Protein AF-0000000065898464 (afdb_homodimer)

Radius of gyration: 30.65 Å; Cα contacts (8 Å, |Δi|>4): 555; chains: 2; bounding box: 154×98×69 Å

Structure (mmCIF, N/CA/C/O backbone):
data_AF-0000000065898464-model_v1
#
loop_
_entity.id
_entity.type
_entity.pdbx_description
1 polymer 'Fluoride-specific ion channel FluC 2'
#
loop_
_atom_site.group_PDB
_atom_site.id
_atom_site.type_symbol
_atom_site.label_atom_id
_atom_site.label_alt_id
_atom_site.label_comp_id
_atom_site.label_asym_id
_atom_site.label_entity_id
_atom_site.label_seq_id
_atom_site.pdbx_PDB_ins_code
_atom_site.Cartn_x
_atom_site.Cartn_y
_atom_site.Cartn_z
_atom_site.occupancy
_atom_site.B_iso_or_equiv
_atom_site.auth_seq_id
_atom_site.auth_comp_id
_atom_site.auth_asym_id
_atom_site.auth_atom_id
_atom_site.pdbx_PDB_model_num
ATOM 1 N N . MET A 1 1 ? 79.688 35.875 1.996 1 34.59 1 MET A N 1
ATOM 2 C CA . MET A 1 1 ? 78.438 35.906 1.252 1 34.59 1 MET A CA 1
ATOM 3 C C . MET A 1 1 ? 77.625 34.625 1.483 1 34.59 1 MET A C 1
ATOM 5 O O . MET A 1 1 ? 77.812 33.625 0.812 1 34.59 1 MET A O 1
ATOM 9 N N . ASP A 1 2 ? 77.312 34.281 2.775 1 39.19 2 ASP A N 1
ATOM 10 C CA . ASP A 1 2 ? 76.562 33.188 3.348 1 39.19 2 ASP A CA 1
ATOM 11 C C . ASP A 1 2 ? 75.125 33.188 2.871 1 39.19 2 ASP A C 1
ATOM 13 O O . ASP A 1 2 ? 74.375 34.156 3.082 1 39.19 2 ASP A O 1
ATOM 17 N N . SER A 1 3 ? 74.75 32.656 1.674 1 42.53 3 SER A N 1
ATOM 18 C CA . SER A 1 3 ? 73.438 32.406 1.075 1 42.53 3 SER A CA 1
ATOM 19 C C . SER A 1 3 ? 72.562 31.641 2.027 1 42.53 3 SER A C 1
ATOM 21 O O . SER A 1 3 ? 72.812 30.484 2.357 1 42.53 3 SER A O 1
ATOM 23 N N . GLN A 1 4 ? 71.875 32.312 2.965 1 40.34 4 GLN A N 1
ATOM 24 C CA . GLN A 1 4 ? 70.875 31.812 3.826 1 40.34 4 GLN A CA 1
ATOM 25 C C . GLN A 1 4 ? 69.75 31.141 3.006 1 40.34 4 GLN A C 1
ATOM 27 O O . GLN A 1 4 ? 69.125 31.781 2.131 1 40.34 4 GLN A O 1
ATOM 32 N N . SER A 1 5 ? 69.875 29.812 2.762 1 47.81 5 SER A N 1
ATOM 33 C CA . SER A 1 5 ? 68.875 28.984 2.088 1 47.81 5 SER A CA 1
ATOM 34 C C . SER A 1 5 ? 67.438 29.203 2.684 1 47.81 5 SER A C 1
ATOM 36 O O . SER A 1 5 ? 67.312 29.281 3.904 1 47.81 5 SER A O 1
ATOM 38 N N . PRO A 1 6 ? 66.5 29.781 1.903 1 46.25 6 PRO A N 1
ATOM 39 C CA . PRO A 1 6 ? 65.125 30.062 2.355 1 46.25 6 PRO A CA 1
ATOM 40 C C . PRO A 1 6 ? 64.5 28.859 3.033 1 46.25 6 PRO A C 1
ATOM 42 O O . PRO A 1 6 ? 64.812 27.719 2.752 1 46.25 6 PRO A O 1
ATOM 45 N N . SER A 1 7 ? 64.062 28.938 4.309 1 45.03 7 SER A N 1
ATOM 46 C CA . SER A 1 7 ? 63.281 28.016 5.121 1 45.03 7 SER A CA 1
ATOM 47 C C . SER A 1 7 ? 62.094 27.484 4.344 1 45.03 7 SER A C 1
ATOM 49 O O . SER A 1 7 ? 61.406 28.234 3.625 1 45.03 7 SER A O 1
ATOM 51 N N . ALA A 1 8 ? 62.062 26.156 4.043 1 45.16 8 ALA A N 1
ATOM 52 C CA . ALA A 1 8 ? 61 25.344 3.439 1 45.16 8 ALA A CA 1
ATOM 53 C C . ALA A 1 8 ? 59.656 25.734 3.988 1 45.16 8 ALA A C 1
ATOM 55 O O . ALA A 1 8 ? 59.469 25.891 5.199 1 45.16 8 ALA A O 1
ATOM 56 N N . GLY A 1 9 ? 58.844 26.516 3.25 1 43.75 9 GLY A N 1
ATOM 57 C CA . GLY A 1 9 ? 57.469 26.906 3.504 1 43.75 9 GLY A CA 1
ATOM 58 C C . GLY A 1 9 ? 56.625 25.766 4.02 1 43.75 9 GLY A C 1
ATOM 59 O O . GLY A 1 9 ? 56.75 24.625 3.566 1 43.75 9 GLY A O 1
ATOM 60 N N . ALA A 1 10 ? 56.125 25.781 5.27 1 45.84 10 ALA A N 1
ATOM 61 C CA . ALA A 1 10 ? 55.156 24.891 5.895 1 45.84 10 ALA A CA 1
ATOM 62 C C . ALA A 1 10 ? 54.031 24.547 4.926 1 45.84 10 ALA A C 1
ATOM 64 O O . ALA A 1 10 ? 53.438 25.438 4.316 1 45.84 10 ALA A O 1
ATOM 65 N N . ARG A 1 11 ? 54.094 23.391 4.289 1 47.66 11 ARG A N 1
ATOM 66 C CA . ARG A 1 11 ? 52.969 22.875 3.496 1 47.66 11 ARG A CA 1
ATOM 67 C C . ARG A 1 11 ? 51.656 23.062 4.223 1 47.66 11 ARG A C 1
ATOM 69 O O . ARG A 1 11 ? 51.562 22.812 5.422 1 47.66 11 ARG A O 1
ATOM 76 N N . PRO A 1 12 ? 50.75 23.891 3.744 1 46.38 12 PRO A N 1
ATOM 77 C CA . PRO A 1 12 ? 49.438 24 4.402 1 46.38 12 PRO A CA 1
ATOM 78 C C . PRO A 1 12 ? 48.812 22.641 4.707 1 46.38 12 PRO A C 1
ATOM 80 O O . PRO A 1 12 ? 48.906 21.719 3.887 1 46.38 12 PRO A O 1
ATOM 83 N N . ILE A 1 13 ? 48.75 22.188 5.984 1 48.31 13 ILE A N 1
ATOM 84 C CA . ILE A 1 13 ? 47.969 21.016 6.395 1 48.31 13 ILE A CA 1
ATOM 85 C C . ILE A 1 13 ? 46.562 21.109 5.805 1 48.31 13 ILE A C 1
ATOM 87 O O . ILE A 1 13 ? 45.812 22.047 6.09 1 48.31 13 ILE A O 1
ATOM 91 N N . THR A 1 14 ? 46.312 20.734 4.547 1 47.97 14 THR A N 1
ATOM 92 C CA . THR A 1 14 ? 44.969 20.547 4.027 1 47.97 14 THR A CA 1
ATOM 93 C C . THR A 1 14 ? 44.125 19.703 4.98 1 47.97 14 THR A C 1
ATOM 95 O O . THR A 1 14 ? 44.438 18.531 5.199 1 47.97 14 THR A O 1
ATOM 98 N N . HIS A 1 15 ? 43.594 20.297 6.062 1 46.94 15 HIS A N 1
ATOM 99 C CA . HIS A 1 15 ? 42.594 19.547 6.82 1 46.94 15 HIS A CA 1
ATOM 100 C C . HIS A 1 15 ? 41.531 18.953 5.891 1 46.94 15 HIS A C 1
ATOM 102 O O . HIS A 1 15 ? 40.781 19.688 5.227 1 46.94 15 HIS A O 1
ATOM 108 N N . THR A 1 16 ? 41.812 17.891 5.234 1 49.56 16 THR A N 1
ATOM 109 C CA . THR A 1 16 ? 40.781 17.156 4.551 1 49.56 16 THR A CA 1
ATOM 110 C C . THR A 1 16 ? 39.562 16.953 5.473 1 49.56 16 THR A C 1
ATOM 112 O O . THR A 1 16 ? 39.656 16.219 6.461 1 49.56 16 THR A O 1
ATOM 115 N N . THR A 1 17 ? 38.75 17.969 5.734 1 47.5 17 THR A N 1
ATOM 116 C CA . THR A 1 17 ? 37.5 17.75 6.43 1 47.5 17 THR A CA 1
ATOM 117 C C . THR A 1 17 ? 36.75 16.562 5.844 1 47.5 17 THR A C 1
ATOM 119 O O . THR A 1 17 ? 36.375 16.562 4.66 1 47.5 17 THR A O 1
ATOM 122 N N . THR A 1 18 ? 37.031 15.344 6.258 1 52.47 18 THR A N 1
ATOM 123 C CA . THR A 1 18 ? 36.219 14.195 5.895 1 52.47 18 THR A CA 1
ATOM 124 C C . THR A 1 18 ? 34.75 14.547 5.98 1 52.47 18 THR A C 1
ATOM 126 O O . THR A 1 18 ? 34.312 15.172 6.945 1 52.47 18 THR A O 1
ATOM 129 N N . PRO A 1 19 ? 34.031 14.719 4.879 1 51.88 19 PRO A N 1
ATOM 130 C CA . PRO A 1 19 ? 32.594 15.023 4.965 1 51.88 19 PRO A CA 1
ATOM 131 C C . PRO A 1 19 ? 31.906 14.281 6.102 1 51.88 19 PRO A C 1
ATOM 133 O O . PRO A 1 19 ? 32.344 13.18 6.469 1 51.88 19 PRO A O 1
ATOM 136 N N . PRO A 1 20 ? 31.219 14.914 7.02 1 47.62 20 PRO A N 1
ATOM 137 C CA . PRO A 1 20 ? 30.531 14.234 8.117 1 47.62 20 PRO A CA 1
ATOM 138 C C . PRO A 1 20 ? 29.891 12.914 7.688 1 47.62 20 PRO A C 1
ATOM 140 O O . PRO A 1 20 ? 29.5 12.766 6.527 1 47.62 20 PRO A O 1
ATOM 143 N N . ALA A 1 21 ? 30.266 11.82 8.188 1 46.69 21 ALA A N 1
ATOM 144 C CA . ALA A 1 21 ? 29.656 10.516 7.969 1 46.69 21 ALA A CA 1
ATOM 145 C C . ALA A 1 21 ? 28.141 10.641 7.875 1 46.69 21 ALA A C 1
ATOM 147 O O . ALA A 1 21 ? 27.516 11.391 8.633 1 46.69 21 ALA A O 1
ATOM 148 N N . ARG A 1 22 ? 27.594 10.578 6.777 1 46.91 22 ARG A N 1
ATOM 149 C CA . ARG A 1 22 ? 26.141 10.578 6.633 1 46.91 22 ARG A CA 1
ATOM 150 C C . ARG A 1 22 ? 25.484 9.719 7.711 1 46.91 22 ARG A C 1
ATOM 152 O O . ARG A 1 22 ? 25.688 8.5 7.742 1 46.91 22 ARG A O 1
ATOM 159 N N . LYS A 1 23 ? 25.438 10.125 8.984 1 45.5 23 LYS A N 1
ATOM 160 C CA . LYS A 1 23 ? 24.766 9.422 10.078 1 45.5 23 LYS A CA 1
ATOM 161 C C . LYS A 1 23 ? 23.531 8.68 9.586 1 45.5 23 LYS A C 1
ATOM 163 O O . LYS A 1 23 ? 22.703 9.25 8.867 1 45.5 23 LYS A O 1
ATOM 168 N N . LEU A 1 24 ? 23.594 7.43 9.43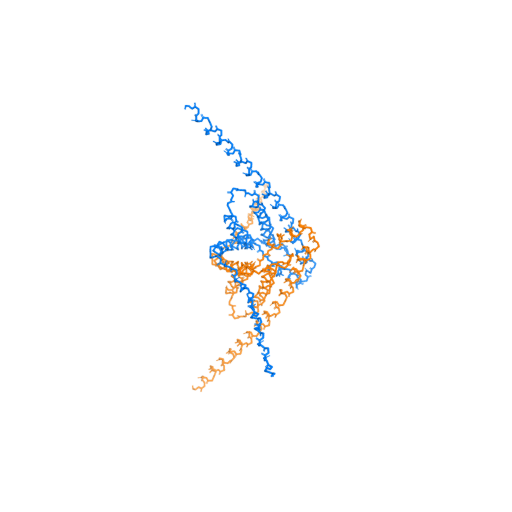8 1 47.81 24 LEU A N 1
ATOM 169 C CA . LEU A 1 24 ? 22.391 6.633 9.195 1 47.81 24 LEU A CA 1
ATOM 170 C C . LEU A 1 24 ? 21.203 7.195 9.977 1 47.81 24 LEU A C 1
ATOM 172 O O . LEU A 1 24 ? 21.359 7.625 11.125 1 47.81 24 LEU A O 1
ATOM 176 N N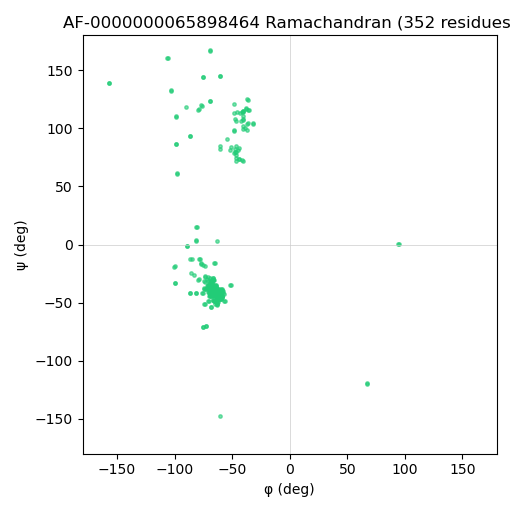 . PRO A 1 25 ? 20.188 7.664 9.328 1 53.31 25 PRO A N 1
ATOM 177 C CA . PRO A 1 25 ? 19.062 8.242 10.07 1 53.31 25 PRO A CA 1
ATOM 178 C C . PRO A 1 25 ? 18.703 7.449 11.32 1 53.31 25 PRO A C 1
ATOM 180 O O . PRO A 1 25 ? 18.875 6.227 11.352 1 53.31 25 PRO A O 1
ATOM 183 N N . ASP A 1 26 ? 18.844 7.957 12.508 1 58.94 26 ASP A N 1
ATOM 184 C CA . ASP A 1 26 ? 18.531 7.406 13.828 1 58.94 26 ASP A CA 1
ATOM 185 C C . ASP A 1 26 ? 17.156 6.723 13.82 1 58.94 26 ASP A C 1
ATOM 187 O O . ASP A 1 26 ? 16.125 7.391 13.797 1 58.94 26 ASP A O 1
ATOM 191 N N . ILE A 1 27 ? 17.047 5.543 13.203 1 65.75 27 ILE A N 1
ATOM 192 C CA . ILE A 1 27 ? 15.852 4.723 13.367 1 65.75 27 ILE A CA 1
ATOM 193 C C . ILE A 1 27 ? 15.508 4.602 14.852 1 65.75 27 ILE A C 1
ATOM 195 O O . ILE A 1 27 ? 16.25 3.986 15.625 1 65.75 27 ILE A O 1
ATOM 199 N N . HIS A 1 28 ? 14.523 5.473 15.281 1 79.75 28 HIS A N 1
ATOM 200 C CA . HIS A 1 28 ? 14.047 5.41 16.656 1 79.75 28 HIS A CA 1
ATOM 201 C C . HIS A 1 28 ? 13.102 4.23 16.875 1 79.75 28 HIS A C 1
ATOM 203 O O . HIS A 1 28 ? 12.133 4.066 16.125 1 79.75 28 HIS A O 1
ATOM 209 N N . LEU A 1 29 ? 13.43 3.357 17.703 1 84 29 LEU A N 1
ATOM 210 C CA . LEU A 1 29 ? 12.703 2.125 18 1 84 29 LEU A CA 1
ATOM 211 C C . LEU A 1 29 ? 11.234 2.41 18.281 1 84 29 LEU A C 1
ATOM 213 O O . LEU A 1 29 ? 10.367 1.604 17.938 1 84 29 LEU A O 1
ATOM 217 N N . ASP A 1 30 ? 10.961 3.545 18.906 1 88.38 30 ASP A N 1
ATOM 218 C CA . ASP A 1 30 ? 9.578 3.9 19.203 1 88.38 30 ASP A CA 1
ATOM 219 C C . ASP A 1 30 ? 8.773 4.109 17.922 1 88.38 30 ASP A C 1
ATOM 221 O O . ASP A 1 30 ? 7.621 3.689 17.828 1 88.38 30 ASP A O 1
ATOM 225 N N . ILE A 1 31 ? 9.422 4.656 16.938 1 89.19 31 ILE A N 1
ATOM 226 C CA . ILE A 1 31 ? 8.75 4.918 15.672 1 89.19 31 ILE A CA 1
ATOM 227 C C . ILE A 1 31 ? 8.547 3.604 14.914 1 89.19 31 ILE A C 1
ATOM 229 O O . ILE A 1 31 ? 7.469 3.361 14.359 1 89.19 31 ILE A O 1
ATOM 233 N N . VAL A 1 32 ? 9.508 2.75 15.016 1 90.19 32 VAL A N 1
ATOM 234 C CA . VAL A 1 32 ? 9.422 1.459 14.344 1 90.19 32 VAL A CA 1
ATOM 235 C C . VAL A 1 32 ? 8.281 0.64 14.938 1 90.19 32 VAL A C 1
ATOM 237 O O . VAL A 1 32 ? 7.551 -0.036 14.203 1 90.19 32 VAL A O 1
ATOM 240 N N . LEU A 1 33 ? 8.109 0.762 16.219 1 91.94 33 LEU A N 1
ATOM 241 C CA . LEU A 1 33 ? 7.059 0.002 16.891 1 91.94 33 LEU A CA 1
ATOM 242 C C . LEU A 1 33 ? 5.68 0.487 16.469 1 91.94 33 LEU A C 1
ATOM 244 O O . LEU A 1 33 ? 4.773 -0.321 16.25 1 91.94 33 LEU A O 1
ATOM 248 N N . VAL A 1 34 ? 5.512 1.751 16.359 1 92.94 34 VAL A N 1
ATOM 249 C CA . VAL A 1 34 ? 4.199 2.281 16 1 92.94 34 VAL A CA 1
ATOM 250 C C . VAL A 1 34 ? 3.908 1.979 14.531 1 92.94 34 VAL A C 1
ATOM 252 O O . VAL A 1 34 ? 2.766 1.687 14.172 1 92.94 34 VAL A O 1
ATOM 255 N N . VAL A 1 35 ? 4.961 2.066 13.711 1 93.12 35 VAL A N 1
ATOM 256 C CA . VAL A 1 35 ? 4.812 1.742 12.297 1 93.12 35 VAL A CA 1
ATOM 257 C C . VAL A 1 35 ? 4.492 0.257 12.141 1 93.12 35 VAL A C 1
ATOM 259 O O . VAL A 1 35 ? 3.646 -0.119 11.32 1 93.12 35 VAL A O 1
ATOM 262 N N . PHE A 1 36 ? 5.164 -0.497 12.984 1 93.38 36 PHE A N 1
ATOM 263 C CA . PHE A 1 36 ? 4.988 -1.944 12.984 1 93.38 36 PHE A CA 1
ATOM 264 C C . PHE A 1 36 ? 3.559 -2.314 13.367 1 93.38 36 PHE A C 1
ATOM 266 O O . PHE A 1 36 ? 2.895 -3.066 12.656 1 93.38 36 PHE A O 1
ATOM 273 N N . CYS A 1 37 ? 3.092 -1.802 14.414 1 94.62 37 CYS A N 1
ATOM 274 C CA . CYS A 1 37 ? 1.744 -2.08 14.898 1 94.62 37 CYS A CA 1
ATOM 275 C C . CYS A 1 37 ? 0.698 -1.534 13.93 1 94.62 37 CYS A C 1
ATOM 277 O O . CYS A 1 37 ? -0.28 -2.217 13.617 1 94.62 37 CYS A O 1
ATOM 279 N N . GLY A 1 38 ? 0.928 -0.349 13.469 1 96.88 38 GLY A N 1
ATOM 280 C CA . GLY A 1 38 ? 0.021 0.24 12.5 1 96.88 38 GLY A CA 1
ATOM 281 C C . GLY A 1 38 ? -0.071 -0.556 11.211 1 96.88 38 GLY A C 1
ATOM 282 O O . GLY A 1 38 ? -1.165 -0.77 10.68 1 96.88 38 GLY A O 1
ATOM 283 N N . GLY A 1 39 ? 1.102 -0.979 10.727 1 96.75 39 GLY A N 1
ATOM 284 C CA . GLY A 1 39 ? 1.133 -1.785 9.516 1 96.75 39 GLY A CA 1
ATOM 285 C C . GLY A 1 39 ? 0.377 -3.094 9.648 1 96.75 39 GLY A C 1
ATOM 286 O O . GLY A 1 39 ? -0.329 -3.508 8.727 1 96.75 39 GLY A O 1
ATOM 287 N N . ALA A 1 40 ? 0.531 -3.682 10.82 1 96 40 ALA A N 1
ATOM 288 C CA . ALA A 1 40 ? -0.178 -4.93 11.086 1 96 40 ALA A CA 1
ATOM 289 C C . ALA A 1 40 ? -1.689 -4.719 11.07 1 96 40 ALA A C 1
ATOM 291 O O . ALA A 1 40 ? -2.422 -5.488 10.445 1 96 40 ALA A O 1
ATOM 292 N N . ILE A 1 41 ? -2.148 -3.719 11.664 1 96.06 41 ILE A N 1
ATOM 293 C CA . ILE A 1 41 ? -3.57 -3.4 11.734 1 96.06 41 ILE A CA 1
ATOM 294 C C . ILE A 1 41 ? -4.09 -3.062 10.336 1 96.06 41 ILE A C 1
ATOM 296 O O . ILE A 1 41 ? -5.125 -3.58 9.914 1 96.06 41 ILE A O 1
ATOM 300 N N . GLY A 1 42 ? -3.375 -2.191 9.617 1 97.44 42 GLY A N 1
ATOM 301 C CA . GLY A 1 42 ? -3.768 -1.812 8.273 1 97.44 42 GLY A CA 1
ATOM 302 C C . GLY A 1 42 ? -3.885 -2.994 7.328 1 97.44 42 GLY A C 1
ATOM 303 O O . GLY A 1 42 ? -4.855 -3.102 6.578 1 97.44 42 GLY A O 1
ATOM 304 N N . THR A 1 43 ? -2.947 -3.857 7.441 1 96.75 43 THR A N 1
ATOM 305 C CA . THR A 1 43 ? -2.932 -5.027 6.57 1 96.75 43 THR A CA 1
ATOM 306 C C . THR A 1 43 ? -4.074 -5.977 6.918 1 96.75 43 THR A C 1
ATOM 308 O O . THR A 1 43 ? -4.664 -6.602 6.031 1 96.75 43 THR A O 1
ATOM 311 N N . ALA A 1 44 ? -4.344 -6.117 8.195 1 94.06 44 ALA A N 1
ATOM 312 C CA . ALA A 1 44 ? -5.453 -6.965 8.625 1 94.06 44 ALA A CA 1
ATOM 313 C C . ALA A 1 44 ? -6.781 -6.438 8.102 1 94.06 44 ALA A C 1
ATOM 315 O O . ALA A 1 44 ? -7.633 -7.211 7.652 1 94.06 44 ALA A O 1
ATOM 316 N N . ILE A 1 45 ? -7.004 -5.172 8.156 1 95.69 45 ILE A N 1
ATOM 317 C CA . ILE A 1 45 ? -8.219 -4.562 7.629 1 95.69 45 ILE A CA 1
ATOM 318 C C . ILE A 1 45 ? -8.281 -4.75 6.113 1 95.69 45 ILE A C 1
ATOM 320 O O . ILE A 1 45 ? -9.344 -5.043 5.562 1 95.69 45 ILE A O 1
ATOM 324 N N . ARG A 1 46 ? -7.137 -4.566 5.492 1 96.12 46 ARG A N 1
ATOM 325 C CA . ARG A 1 46 ? -7.086 -4.785 4.047 1 96.12 46 ARG A CA 1
ATOM 326 C C . ARG A 1 46 ? -7.508 -6.207 3.691 1 96.12 46 ARG A C 1
ATOM 328 O O . ARG A 1 46 ? -8.188 -6.422 2.689 1 96.12 46 ARG A O 1
ATOM 335 N N . TYR A 1 47 ? -7.082 -7.133 4.488 1 93.25 47 TYR A N 1
ATOM 336 C CA . TYR A 1 47 ? -7.469 -8.516 4.258 1 93.25 47 TYR A CA 1
ATOM 337 C C . TYR A 1 47 ? -8.977 -8.68 4.336 1 93.25 47 TYR A C 1
ATOM 339 O O . TYR A 1 47 ? -9.57 -9.422 3.547 1 93.25 47 TYR A O 1
ATOM 347 N N . ALA A 1 48 ? -9.562 -8.047 5.305 1 92.62 48 ALA A N 1
ATOM 348 C CA . ALA A 1 48 ? -11.016 -8.102 5.43 1 92.62 48 ALA A CA 1
ATOM 349 C C . ALA A 1 48 ? -11.695 -7.539 4.184 1 92.62 48 ALA A C 1
ATOM 351 O O . ALA A 1 48 ? -12.68 -8.094 3.701 1 92.62 48 ALA A O 1
ATOM 352 N N . PHE A 1 49 ? -11.172 -6.461 3.609 1 93.81 49 PHE A N 1
ATOM 353 C CA . PHE A 1 49 ? -11.734 -5.859 2.404 1 93.81 49 PHE A CA 1
ATOM 354 C C . PHE A 1 49 ? -11.523 -6.77 1.199 1 93.81 49 PHE A C 1
ATOM 356 O O . PHE A 1 49 ? -12.352 -6.789 0.282 1 93.81 49 PHE A O 1
ATOM 363 N N . ALA A 1 50 ? -10.414 -7.492 1.24 1 91.12 50 ALA A N 1
ATOM 364 C CA . ALA A 1 50 ? -10.078 -8.367 0.123 1 91.12 50 ALA A CA 1
ATOM 365 C C . ALA A 1 50 ? -11.094 -9.5 -0.019 1 91.12 50 ALA A C 1
ATOM 367 O O . ALA A 1 50 ? -11.141 -10.18 -1.047 1 91.12 50 ALA A O 1
ATOM 368 N N . GLN A 1 51 ? -11.898 -9.695 1.062 1 89.12 51 GLN A N 1
ATOM 369 C CA . GLN A 1 51 ? -12.906 -10.742 1.016 1 89.12 51 GLN A CA 1
ATOM 370 C C . GLN A 1 51 ? -14.125 -10.305 0.205 1 89.12 51 GLN A C 1
ATOM 372 O O . GLN A 1 51 ? -14.969 -11.125 -0.145 1 89.12 51 GLN A O 1
ATOM 377 N N . ILE A 1 52 ? -14.211 -9.016 -0.104 1 87.88 52 ILE A N 1
ATOM 378 C CA . ILE A 1 52 ? -15.273 -8.516 -0.97 1 87.88 52 ILE A CA 1
ATOM 379 C C . ILE A 1 52 ? -15.055 -9.008 -2.396 1 87.88 52 ILE A C 1
ATOM 381 O O . ILE A 1 52 ? -13.984 -8.805 -2.975 1 87.88 52 ILE A O 1
ATOM 385 N N . PRO A 1 53 ? -16.047 -9.672 -2.912 1 83 53 PRO A N 1
ATOM 386 C CA . PRO A 1 53 ? -15.883 -10.258 -4.242 1 83 53 PRO A CA 1
ATOM 387 C C . PRO A 1 53 ? -15.594 -9.211 -5.316 1 83 53 PRO A C 1
ATOM 389 O O . PRO A 1 53 ? -16.125 -8.102 -5.262 1 83 53 PRO A O 1
ATOM 392 N N . ALA A 1 54 ? -14.727 -9.703 -6.27 1 83.31 54 ALA A N 1
ATOM 393 C CA . ALA A 1 54 ? -14.406 -8.852 -7.41 1 83.31 54 ALA A CA 1
ATOM 394 C C . ALA A 1 54 ? -15.562 -8.805 -8.398 1 83.31 54 ALA A C 1
ATOM 396 O O . ALA A 1 54 ? -16.391 -9.711 -8.438 1 83.31 54 ALA A O 1
ATOM 397 N N . ALA A 1 55 ? -15.734 -7.656 -8.984 1 83.81 55 ALA A N 1
ATOM 398 C CA . ALA A 1 55 ? -16.656 -7.527 -10.102 1 83.81 55 ALA A CA 1
ATOM 399 C C . ALA A 1 55 ? -15.914 -7.566 -11.438 1 83.81 55 ALA A C 1
ATOM 401 O O . ALA A 1 55 ? -15.523 -6.523 -11.969 1 83.81 55 ALA A O 1
ATOM 402 N N . GLY A 1 56 ? -15.68 -8.836 -11.969 1 77.94 56 GLY A N 1
ATOM 403 C CA . GLY A 1 56 ? -14.859 -8.969 -13.164 1 77.94 56 GLY A CA 1
ATOM 404 C C . GLY A 1 56 ? -13.406 -8.602 -12.938 1 77.94 56 GLY A C 1
ATOM 405 O O . GLY A 1 56 ? -12.766 -9.117 -12.023 1 77.94 56 GLY A O 1
ATOM 406 N N . SER A 1 57 ? -13.023 -7.574 -13.727 1 78.06 57 SER A N 1
ATOM 407 C CA . SER A 1 57 ? -11.633 -7.133 -13.641 1 78.06 57 SER A CA 1
ATOM 408 C C . SER A 1 57 ? -11.469 -6.059 -12.57 1 78.06 57 SER A C 1
ATOM 410 O O . SER A 1 57 ? -10.352 -5.613 -12.297 1 78.06 57 SER A O 1
ATOM 412 N N . PHE A 1 58 ? -12.641 -5.793 -12.023 1 82.69 58 PHE A N 1
ATOM 413 C CA . PHE A 1 58 ? -12.617 -4.762 -10.992 1 82.69 58 PHE A CA 1
ATOM 414 C C . PHE A 1 58 ? -12.586 -5.387 -9.602 1 82.69 58 PHE A C 1
ATOM 416 O O . PHE A 1 58 ? -13.555 -6.023 -9.188 1 82.69 58 PHE A O 1
ATOM 423 N N . HIS A 1 59 ? -11.43 -5.227 -8.961 1 90.69 59 HIS A N 1
ATOM 424 C CA . HIS A 1 59 ? -11.266 -5.738 -7.605 1 90.69 59 HIS A CA 1
ATOM 425 C C . HIS A 1 59 ? -11.742 -4.723 -6.57 1 90.69 59 HIS A C 1
ATOM 427 O O . HIS A 1 59 ? -10.953 -3.91 -6.086 1 90.69 59 HIS A O 1
ATOM 433 N N . THR A 1 60 ? -12.977 -4.863 -6.199 1 91.69 60 THR A N 1
ATOM 434 C CA . THR A 1 60 ? -13.688 -3.875 -5.398 1 91.69 60 THR A CA 1
ATOM 435 C C . THR A 1 60 ? -13.055 -3.742 -4.016 1 91.69 60 THR A C 1
ATOM 437 O O . THR A 1 60 ? -12.984 -2.643 -3.465 1 91.69 60 THR A O 1
ATOM 440 N N . GLY A 1 61 ? -12.594 -4.863 -3.451 1 94.31 61 GLY A N 1
ATOM 441 C CA . GLY A 1 61 ? -11.977 -4.82 -2.133 1 94.31 61 GLY A CA 1
ATOM 442 C C . GLY A 1 61 ? -10.711 -3.984 -2.092 1 94.31 61 GLY A C 1
ATOM 443 O O . GLY A 1 61 ? -10.57 -3.105 -1.239 1 94.31 61 GLY A O 1
ATOM 444 N N . THR A 1 62 ? -9.852 -4.281 -3.051 1 95.06 62 THR A N 1
ATOM 445 C CA . THR A 1 62 ? -8.602 -3.541 -3.152 1 95.06 62 THR A CA 1
ATOM 446 C C . THR A 1 62 ? -8.867 -2.066 -3.441 1 95.06 62 THR A C 1
ATOM 448 O O . THR A 1 62 ? -8.219 -1.19 -2.863 1 95.06 62 THR A O 1
ATOM 451 N N . PHE A 1 63 ? -9.805 -1.864 -4.258 1 95.69 63 PHE A N 1
ATOM 452 C CA . PHE A 1 63 ? -10.164 -0.509 -4.656 1 95.69 63 PHE A CA 1
ATOM 453 C C . PHE A 1 63 ? -10.656 0.298 -3.459 1 95.69 63 PHE A C 1
ATOM 455 O O . PHE A 1 63 ? -10.164 1.397 -3.203 1 95.69 63 PHE A O 1
ATOM 462 N N . VAL A 1 64 ? -11.578 -0.213 -2.729 1 96.25 64 VAL A N 1
ATOM 463 C CA . VAL A 1 64 ? -12.172 0.492 -1.598 1 96.25 64 VAL A CA 1
ATOM 464 C C . VAL A 1 64 ? -11.109 0.732 -0.524 1 96.25 64 VAL A C 1
ATOM 466 O O . VAL A 1 64 ? -11.047 1.816 0.06 1 96.25 64 VAL A O 1
ATOM 469 N N . ALA A 1 65 ? -10.281 -0.267 -0.241 1 97.31 65 ALA A N 1
ATOM 470 C CA . ALA A 1 65 ? -9.219 -0.13 0.751 1 97.31 65 ALA A CA 1
ATOM 471 C C . ALA A 1 65 ? -8.258 0.994 0.373 1 97.31 65 ALA A C 1
ATOM 473 O O . ALA A 1 65 ? -7.891 1.813 1.217 1 97.31 65 ALA A O 1
ATOM 474 N N . ASN A 1 66 ? -7.922 1.016 -0.852 1 98 66 ASN A N 1
ATOM 475 C CA . ASN A 1 66 ? -7.012 2.047 -1.334 1 98 66 ASN A CA 1
ATOM 476 C C . ASN A 1 66 ? -7.637 3.436 -1.246 1 98 66 ASN A C 1
ATOM 478 O O . ASN A 1 66 ? -6.984 4.391 -0.829 1 98 66 ASN A O 1
ATOM 482 N N . MET A 1 67 ? -8.891 3.549 -1.617 1 97.88 67 MET A N 1
ATOM 483 C CA . MET A 1 67 ? -9.562 4.844 -1.561 1 97.88 67 MET A CA 1
ATOM 484 C C . MET A 1 67 ? -9.672 5.336 -0.122 1 97.88 67 MET A C 1
ATOM 486 O O . MET A 1 67 ? -9.406 6.508 0.158 1 97.88 67 MET A O 1
ATOM 490 N N . LEU A 1 68 ? -10.039 4.453 0.696 1 97.88 68 LEU A N 1
ATOM 491 C CA . LEU A 1 68 ? -10.164 4.801 2.107 1 97.88 68 LEU A CA 1
ATOM 492 C C . LEU A 1 68 ? -8.82 5.238 2.682 1 97.88 68 LEU A C 1
ATOM 494 O O . LEU A 1 68 ? -8.75 6.207 3.438 1 97.88 68 LEU A O 1
ATOM 498 N N . ALA A 1 69 ? -7.773 4.488 2.352 1 98.56 69 ALA A N 1
ATOM 499 C CA . ALA A 1 69 ? -6.438 4.805 2.846 1 98.56 69 ALA A CA 1
ATOM 500 C C . ALA A 1 69 ? -5.977 6.172 2.346 1 98.56 69 ALA A C 1
ATOM 502 O O . ALA A 1 69 ? -5.379 6.945 3.096 1 98.56 69 ALA A O 1
ATOM 503 N N . CYS A 1 70 ? -6.262 6.465 1.101 1 98.12 70 CYS A N 1
ATOM 504 C CA . CYS A 1 70 ? -5.891 7.754 0.532 1 98.12 70 CYS A CA 1
ATOM 505 C C . CYS A 1 70 ? -6.605 8.891 1.252 1 98.12 70 CYS A C 1
ATOM 507 O O . CYS A 1 70 ? -5.984 9.891 1.612 1 98.12 70 CYS A O 1
ATOM 509 N N . PHE A 1 71 ? -7.891 8.75 1.521 1 98.25 71 PHE A N 1
ATOM 510 C CA . PHE A 1 71 ? -8.695 9.75 2.217 1 98.25 71 PHE A CA 1
ATOM 511 C C . PHE A 1 71 ? -8.195 9.953 3.641 1 98.25 71 PHE A C 1
ATOM 513 O O . PHE A 1 71 ? -7.949 11.086 4.062 1 98.25 71 PHE A O 1
ATOM 520 N N . CYS A 1 72 ? -8.016 8.891 4.316 1 98 72 CYS A N 1
ATOM 521 C CA . CYS A 1 72 ? -7.66 8.945 5.73 1 98 72 CYS A CA 1
ATOM 522 C C . CYS A 1 72 ? -6.246 9.484 5.918 1 98 72 CYS A C 1
ATOM 524 O O . CYS A 1 72 ? -5.988 10.273 6.832 1 98 72 CYS A O 1
ATOM 526 N N . TYR A 1 73 ? -5.289 9.008 5.074 1 97.81 73 TYR A N 1
ATOM 527 C CA . TYR A 1 73 ? -3.904 9.438 5.234 1 97.81 73 TYR A CA 1
ATOM 528 C C . TYR A 1 73 ? -3.76 10.93 4.953 1 97.81 73 TYR A C 1
ATOM 530 O O . TYR A 1 73 ? -3.156 11.656 5.742 1 97.81 73 TYR A O 1
ATOM 538 N N . ALA A 1 74 ? -4.324 11.383 3.834 1 97.38 74 ALA A N 1
ATOM 539 C CA . ALA A 1 74 ? -4.254 12.797 3.482 1 97.38 74 ALA A CA 1
ATOM 540 C C . ALA A 1 74 ? -4.977 13.656 4.52 1 97.38 74 ALA A C 1
ATOM 542 O O . ALA A 1 74 ? -4.488 14.719 4.898 1 97.38 74 ALA A O 1
ATOM 543 N N . GLY A 1 75 ? -6.117 13.211 4.965 1 97.31 75 GLY A N 1
ATOM 544 C CA . GLY A 1 75 ? -6.848 13.93 5.996 1 97.31 75 GLY A CA 1
ATOM 545 C C . GLY A 1 75 ? -6.09 14.023 7.305 1 97.31 75 GLY A C 1
ATOM 546 O O . GLY A 1 75 ? -6.082 15.078 7.949 1 97.31 75 GLY A O 1
ATOM 547 N N . LEU A 1 76 ? -5.504 12.93 7.691 1 96.5 76 LEU A N 1
ATOM 548 C CA . LEU A 1 76 ? -4.711 12.914 8.914 1 96.5 76 LEU A CA 1
ATOM 549 C C . LEU A 1 76 ? -3.553 13.898 8.828 1 96.5 76 LEU A C 1
ATOM 551 O O . LEU A 1 76 ? -3.295 14.641 9.781 1 96.5 76 LEU A O 1
ATOM 555 N N . THR A 1 77 ? -2.863 13.859 7.715 1 95.06 77 THR A N 1
ATOM 556 C CA . THR A 1 77 ? -1.716 14.734 7.508 1 95.06 77 THR A CA 1
ATOM 557 C C . THR A 1 77 ? -2.133 16.203 7.578 1 95.06 77 THR A C 1
ATOM 559 O O . THR A 1 77 ? -1.467 17.016 8.227 1 95.06 77 THR A O 1
ATOM 562 N N . ALA A 1 78 ? -3.277 16.484 6.988 1 94.75 78 ALA A N 1
ATOM 563 C CA . ALA A 1 78 ? -3.795 17.844 7.004 1 94.75 78 ALA A CA 1
ATOM 564 C C . ALA A 1 78 ? -4.254 18.25 8.406 1 94.75 78 ALA A C 1
ATOM 566 O O . ALA A 1 78 ? -3.994 19.359 8.859 1 94.75 78 ALA A O 1
ATOM 567 N N . TYR A 1 79 ? -4.91 17.359 9.086 1 94.75 79 TYR A N 1
ATOM 568 C CA . TYR A 1 79 ? -5.398 17.609 10.438 1 94.75 79 TYR A CA 1
ATOM 569 C C . TYR A 1 79 ? -4.242 17.891 11.391 1 94.75 79 TYR A C 1
ATOM 571 O O . TYR A 1 79 ? -4.285 18.828 12.172 1 94.75 79 TYR A O 1
ATOM 579 N N . LEU A 1 80 ? -3.236 17.062 11.312 1 93 80 LEU A N 1
ATOM 580 C CA . LEU A 1 80 ? -2.098 17.188 12.219 1 93 80 LEU A CA 1
ATOM 581 C C . LEU A 1 80 ? -1.312 18.469 11.938 1 93 80 LEU A C 1
ATOM 583 O O . LEU A 1 80 ? -0.744 19.062 12.852 1 93 80 LEU A O 1
ATOM 587 N N . ALA A 1 81 ? -1.262 18.891 10.664 1 90.19 81 ALA A N 1
ATOM 588 C CA . ALA A 1 81 ? -0.56 20.109 10.289 1 90.19 81 ALA A CA 1
ATOM 589 C C . ALA A 1 81 ? -1.244 21.344 10.875 1 90.19 81 ALA A C 1
ATOM 591 O O . ALA A 1 81 ? -0.583 22.328 11.211 1 90.19 81 ALA A O 1
ATOM 592 N N . GLY A 1 82 ? -2.533 21.266 11.039 1 88.38 82 GLY A N 1
ATOM 593 C CA . GLY A 1 82 ? -3.283 22.406 11.516 1 88.38 82 GLY A CA 1
ATOM 594 C C . GLY A 1 82 ? -3.611 22.344 12.992 1 88.38 82 GLY A C 1
ATOM 595 O O . GLY A 1 82 ? -3.994 23.344 13.602 1 88.38 82 GLY A O 1
ATOM 596 N N . ALA A 1 83 ? -3.521 21.188 13.523 1 84.31 83 ALA A N 1
ATOM 597 C CA . ALA A 1 83 ? -3.922 21.031 14.914 1 84.31 83 ALA A CA 1
ATOM 598 C C . ALA A 1 83 ? -2.818 21.5 15.859 1 84.31 83 ALA A C 1
ATOM 600 O O . ALA A 1 83 ? -1.695 21 15.812 1 84.31 83 ALA A O 1
ATOM 601 N N . SER A 1 84 ? -3.062 22.484 16.578 1 82.25 84 SER A N 1
ATOM 602 C CA . SER A 1 84 ? -2.092 23.078 17.5 1 82.25 84 SER A CA 1
ATOM 603 C C . SER A 1 84 ? -2.096 22.359 18.844 1 82.25 84 SER A C 1
ATOM 605 O O . SER A 1 84 ? -1.15 22.484 19.625 1 82.25 84 SER A O 1
ATOM 607 N N . ARG A 1 85 ? -3.084 21.562 19.031 1 80.88 85 ARG A N 1
ATOM 608 C CA . ARG A 1 85 ? -3.256 20.938 20.344 1 80.88 85 ARG A CA 1
ATOM 609 C C . ARG A 1 85 ? -2.273 19.781 20.516 1 80.88 85 ARG A C 1
ATOM 611 O O . ARG A 1 85 ? -2.041 19.328 21.641 1 80.88 85 ARG A O 1
ATOM 618 N N . PHE A 1 86 ? -1.699 19.328 19.453 1 81.94 86 PHE A N 1
ATOM 619 C CA . PHE A 1 86 ? -0.794 18.188 19.516 1 81.94 86 PHE A CA 1
ATOM 620 C C . PHE A 1 86 ? 0.659 18.656 19.438 1 81.94 86 PHE A C 1
ATOM 622 O O . PHE A 1 86 ? 0.994 19.531 18.656 1 81.94 86 PHE A O 1
ATOM 629 N N . GLY A 1 87 ? 1.418 18.094 20.391 1 85.88 87 GLY A N 1
ATOM 630 C CA . GLY A 1 87 ? 2.844 18.375 20.328 1 85.88 87 GLY A CA 1
ATOM 631 C C . GLY A 1 87 ? 3.527 17.719 19.141 1 85.88 87 GLY A C 1
ATOM 632 O O . GLY A 1 87 ? 2.93 16.891 18.453 1 85.88 87 GLY A O 1
ATOM 633 N N . ALA A 1 88 ? 4.715 18.141 18.875 1 86.5 88 ALA A N 1
ATOM 634 C CA . ALA A 1 88 ? 5.477 17.672 17.719 1 86.5 88 ALA A CA 1
ATOM 635 C C . ALA A 1 88 ? 5.68 16.156 17.766 1 86.5 88 ALA A C 1
ATOM 637 O O . ALA A 1 88 ? 5.57 15.484 16.734 1 86.5 88 ALA A O 1
ATOM 638 N N . ARG A 1 89 ? 5.93 15.672 18.922 1 87.94 89 ARG A N 1
ATOM 639 C CA . ARG A 1 89 ? 6.191 14.242 19.078 1 87.94 89 ARG A CA 1
ATOM 640 C C . ARG A 1 89 ? 4.922 13.43 18.844 1 87.94 89 ARG A C 1
ATOM 642 O O . ARG A 1 89 ? 4.961 12.391 18.188 1 87.94 89 ARG A O 1
ATOM 649 N N . SER A 1 90 ? 3.848 13.914 19.422 1 89.5 90 SER A N 1
ATOM 650 C CA . SER A 1 90 ? 2.564 13.25 19.234 1 89.5 90 SER A CA 1
ATOM 651 C C . SER A 1 90 ? 2.15 13.242 17.766 1 89.5 90 SER A C 1
ATOM 653 O O . SER A 1 90 ? 1.596 12.258 17.281 1 89.5 90 SER A O 1
ATOM 655 N N . LYS A 1 91 ? 2.447 14.336 17.109 1 91.69 91 LYS A N 1
ATOM 656 C CA . LYS A 1 91 ? 2.141 14.438 15.688 1 91.69 91 LYS A CA 1
ATOM 657 C C . LYS A 1 91 ? 2.959 13.438 14.875 1 91.69 91 LYS A C 1
ATOM 659 O O . LYS A 1 91 ? 2.438 12.797 13.961 1 91.69 91 LYS A O 1
ATOM 664 N N . GLU A 1 92 ? 4.16 13.281 15.312 1 90.88 92 GLU A N 1
ATOM 665 C CA . GLU A 1 92 ? 5.043 12.344 14.625 1 90.88 92 GLU A CA 1
ATOM 666 C C . GLU A 1 92 ? 4.57 10.906 14.812 1 90.88 92 GLU A C 1
ATOM 668 O O . GLU A 1 92 ? 4.52 10.133 13.852 1 90.88 92 GLU A O 1
ATOM 673 N N . LEU A 1 93 ? 4.199 10.602 15.992 1 90.88 93 LEU A N 1
ATOM 674 C CA . LEU A 1 93 ? 3.742 9.25 16.297 1 90.88 93 LEU A CA 1
ATOM 675 C C . LEU A 1 93 ? 2.443 8.938 15.555 1 90.88 93 LEU A C 1
ATOM 677 O O . LEU A 1 93 ? 2.268 7.832 15.039 1 90.88 93 LEU A O 1
ATOM 681 N N . ALA A 1 94 ? 1.619 9.914 15.508 1 92.62 94 ALA A N 1
ATOM 682 C CA . ALA A 1 94 ? 0.35 9.734 14.812 1 92.62 94 ALA A CA 1
ATOM 683 C C . ALA A 1 94 ? 0.567 9.594 13.305 1 92.62 94 ALA A C 1
ATOM 685 O O . ALA A 1 94 ? -0.022 8.719 12.664 1 92.62 94 ALA A O 1
ATOM 686 N N . SER A 1 95 ? 1.416 10.438 12.789 1 94.12 95 SER A N 1
ATOM 687 C CA . SER A 1 95 ? 1.715 10.406 11.359 1 94.12 95 SER A CA 1
ATOM 688 C C . SER A 1 95 ? 2.361 9.078 10.961 1 94.12 95 SER A C 1
ATOM 690 O O . SER A 1 95 ? 1.979 8.477 9.961 1 94.12 95 SER A O 1
ATOM 692 N N . ARG A 1 96 ? 3.234 8.57 11.773 1 93.38 96 ARG A N 1
ATOM 693 C CA . ARG A 1 96 ? 3.955 7.34 11.453 1 93.38 96 ARG A CA 1
ATOM 694 C C . ARG A 1 96 ? 3.107 6.109 11.758 1 93.38 96 ARG A C 1
ATOM 696 O O . ARG A 1 96 ? 3.094 5.148 10.984 1 93.38 96 ARG A O 1
ATOM 703 N N . GLY A 1 97 ? 2.418 6.145 12.875 1 95.31 97 GLY A N 1
ATOM 704 C CA . GLY A 1 97 ? 1.603 5.004 13.273 1 95.31 97 GLY A CA 1
ATOM 705 C C . GLY A 1 97 ? 0.326 4.879 12.461 1 95.31 97 GLY A C 1
ATOM 706 O O . GLY A 1 97 ? 0.06 3.83 11.875 1 95.31 97 GLY A O 1
ATOM 707 N N . LEU A 1 98 ? -0.4 5.934 12.375 1 96.19 98 LEU A N 1
ATOM 708 C CA . LEU A 1 98 ? -1.69 5.906 11.695 1 96.19 98 LEU A CA 1
ATOM 709 C C . LEU A 1 98 ? -1.521 6.156 10.203 1 96.19 98 LEU A C 1
ATOM 711 O O . LEU A 1 98 ? -2.164 5.5 9.383 1 96.19 98 LEU A O 1
ATOM 715 N N . GLY A 1 99 ? -0.68 7.09 9.828 1 96.5 99 GLY A N 1
ATOM 716 C CA . GLY A 1 99 ? -0.455 7.422 8.43 1 96.5 99 GLY A CA 1
ATOM 717 C C . GLY A 1 99 ? 0.339 6.363 7.691 1 96.5 99 GLY A C 1
ATOM 718 O O . GLY A 1 99 ? -0.232 5.547 6.961 1 96.5 99 GLY A O 1
ATOM 719 N N . MET A 1 100 ? 1.594 6.234 7.988 1 93.81 100 MET A N 1
ATOM 720 C CA . MET A 1 100 ? 2.48 5.289 7.312 1 93.81 100 MET A CA 1
ATOM 721 C C . MET A 1 100 ? 2.115 3.852 7.668 1 93.81 100 MET A C 1
ATOM 723 O O . MET A 1 100 ? 2.16 2.967 6.812 1 93.81 100 MET A O 1
ATOM 727 N N . GLY A 1 101 ? 1.787 3.666 8.953 1 96.31 101 GLY A N 1
ATOM 728 C CA . GLY A 1 101 ? 1.476 2.316 9.398 1 96.31 101 GLY A CA 1
ATOM 729 C C . GLY A 1 101 ? 0.108 1.84 8.945 1 96.31 101 GLY A C 1
ATOM 730 O O . GLY A 1 101 ? -0.004 1.086 7.977 1 96.31 101 GLY A O 1
ATOM 731 N N . VAL A 1 102 ? -0.945 2.393 9.523 1 97.56 102 VAL A N 1
ATOM 732 C CA . VAL A 1 102 ? -2.297 1.891 9.305 1 97.56 102 VAL A CA 1
ATOM 733 C C . VAL A 1 102 ? -2.723 2.174 7.863 1 97.56 102 VAL A C 1
ATOM 735 O O . VAL A 1 102 ? -3.117 1.261 7.137 1 97.56 102 VAL A O 1
ATOM 738 N N . CYS A 1 103 ? -2.635 3.406 7.441 1 98 103 CYS A N 1
ATOM 739 C CA . CYS A 1 103 ? -3.057 3.754 6.09 1 98 103 CYS A CA 1
ATOM 740 C C . CYS A 1 103 ? -2.131 3.131 5.051 1 98 103 CYS A C 1
ATOM 742 O O . CYS A 1 103 ? -2.582 2.711 3.982 1 98 103 CYS A O 1
ATOM 744 N N . GLY A 1 104 ? -0.86 3.096 5.367 1 96.62 104 GLY A N 1
ATOM 745 C CA . GLY A 1 104 ? 0.079 2.414 4.488 1 96.62 104 GLY A CA 1
ATOM 746 C C . GLY A 1 104 ? -0.209 0.932 4.344 1 96.62 104 GLY A C 1
ATOM 747 O O . GLY A 1 104 ? -0.164 0.392 3.234 1 96.62 104 GLY A O 1
ATOM 748 N N . GLY A 1 105 ? -0.463 0.31 5.426 1 96.94 105 GLY A N 1
ATOM 749 C CA . GLY A 1 105 ? -0.816 -1.101 5.395 1 96.94 105 GLY A CA 1
ATOM 750 C C . GLY A 1 105 ? -2.152 -1.366 4.73 1 96.94 105 GLY A C 1
ATOM 751 O O . GLY A 1 105 ? -2.359 -2.43 4.145 1 96.94 105 GLY A O 1
ATOM 752 N N . LEU A 1 106 ? -3.016 -0.458 4.836 1 97.62 106 LEU A N 1
ATOM 753 C CA . LEU A 1 106 ? -4.352 -0.56 4.266 1 97.62 106 LEU A CA 1
ATOM 754 C C . LEU A 1 106 ? -4.312 -0.392 2.75 1 97.62 106 LEU A C 1
ATOM 756 O O . LEU A 1 106 ? -5.176 -0.912 2.041 1 97.62 106 LEU A O 1
ATOM 760 N N . SER A 1 107 ? -3.35 0.298 2.277 1 97.81 107 SER A N 1
ATOM 761 C CA . SER A 1 107 ? -3.248 0.552 0.844 1 97.81 107 SER A CA 1
ATOM 762 C C . SER A 1 107 ? -2.137 -0.278 0.212 1 97.81 107 SER A C 1
ATOM 764 O O . SER A 1 107 ? -1.249 -0.771 0.912 1 97.81 107 SER A O 1
ATOM 766 N N . THR A 1 108 ? -2.189 -0.45 -1.049 1 96.69 108 THR A N 1
ATOM 767 C CA . THR A 1 108 ? -1.203 -1.3 -1.707 1 96.69 108 THR A CA 1
ATOM 768 C C . THR A 1 108 ? -1.074 -0.937 -3.184 1 96.69 108 THR A C 1
ATOM 770 O O . THR A 1 108 ? -2.072 -0.64 -3.844 1 96.69 108 THR A O 1
ATOM 773 N N . MET A 1 109 ? 0.124 -0.932 -3.617 1 95.81 109 MET A N 1
ATOM 774 C CA . MET A 1 109 ? 0.444 -0.763 -5.031 1 95.81 109 MET A CA 1
ATOM 775 C C . MET A 1 109 ? 0.744 -2.107 -5.688 1 95.81 109 MET A C 1
ATOM 777 O O . MET A 1 109 ? 0.438 -2.311 -6.863 1 95.81 109 MET A O 1
ATOM 781 N N . SER A 1 110 ? 1.316 -3.008 -4.965 1 96.94 110 SER A N 1
ATOM 782 C CA . SER A 1 110 ? 1.746 -4.285 -5.523 1 96.94 110 SER A CA 1
ATOM 783 C C . SER A 1 110 ? 0.552 -5.121 -5.973 1 96.94 110 SER A C 1
ATOM 785 O O . SER A 1 110 ? 0.584 -5.734 -7.043 1 96.94 110 SER A O 1
ATOM 787 N N . THR A 1 111 ? -0.491 -5.129 -5.094 1 94.94 111 THR A N 1
ATOM 788 C CA . THR A 1 111 ? -1.703 -5.852 -5.469 1 94.94 111 THR A CA 1
ATOM 789 C C . THR A 1 111 ? -2.342 -5.23 -6.707 1 94.94 111 THR A C 1
ATOM 791 O O . THR A 1 111 ? -2.777 -5.945 -7.613 1 94.94 111 THR A O 1
ATOM 794 N N . LEU A 1 112 ? -2.357 -3.951 -6.758 1 94.19 112 LEU A N 1
ATOM 795 C CA . LEU A 1 112 ? -2.908 -3.256 -7.914 1 94.19 112 LEU A CA 1
ATOM 796 C C . LEU A 1 112 ? -2.15 -3.631 -9.188 1 94.19 112 LEU A C 1
ATOM 798 O O . LEU A 1 112 ? -2.762 -3.906 -10.219 1 94.19 112 LEU A O 1
ATOM 802 N N . ALA A 1 113 ? -0.868 -3.609 -9.086 1 94.12 113 ALA A N 1
ATOM 803 C CA . ALA A 1 113 ? -0.032 -3.969 -10.227 1 94.12 113 ALA A CA 1
ATOM 804 C C . ALA A 1 113 ? -0.289 -5.406 -10.664 1 94.12 113 ALA A C 1
ATOM 806 O O . ALA A 1 113 ? -0.361 -5.695 -11.867 1 94.12 113 ALA A O 1
ATOM 807 N N . LEU A 1 114 ? -0.408 -6.238 -9.719 1 93.44 114 LEU A N 1
ATOM 808 C CA . LEU A 1 114 ? -0.669 -7.645 -10.008 1 93.44 114 LEU A CA 1
ATOM 809 C C . LEU A 1 114 ? -2.029 -7.816 -10.68 1 93.44 114 LEU A C 1
ATOM 811 O O . LEU A 1 114 ? -2.158 -8.562 -11.648 1 93.44 114 LEU A O 1
ATOM 815 N N . GLU A 1 115 ? -3.027 -7.203 -10.133 1 93.06 115 GLU A N 1
ATOM 816 C CA . GLU A 1 115 ? -4.363 -7.258 -10.719 1 93.06 115 GLU A CA 1
ATOM 817 C C . GLU A 1 115 ? -4.367 -6.691 -12.133 1 93.06 115 GLU A C 1
ATOM 819 O O . GLU A 1 115 ? -5.012 -7.246 -13.023 1 93.06 115 GLU A O 1
ATOM 824 N N . GLY A 1 116 ? -3.697 -5.57 -12.281 1 91.25 116 GLY A N 1
ATOM 825 C CA . GLY A 1 116 ? -3.557 -5.012 -13.617 1 91.25 116 GLY A CA 1
ATOM 826 C C . GLY A 1 116 ? -2.855 -5.945 -14.586 1 91.25 116 GLY A C 1
ATOM 827 O O . GLY A 1 116 ? -3.312 -6.133 -15.711 1 91.25 116 GLY A O 1
ATOM 828 N N . PHE A 1 117 ? -1.817 -6.527 -14.141 1 90.56 117 PHE A N 1
ATOM 829 C CA . PHE A 1 117 ? -1.06 -7.473 -14.953 1 90.56 117 PHE A CA 1
ATOM 830 C C . PHE A 1 117 ? -1.923 -8.664 -15.344 1 90.56 117 PHE A C 1
ATOM 832 O O . PHE A 1 117 ? -1.906 -9.102 -16.5 1 90.56 117 PHE A O 1
ATOM 839 N N . THR A 1 118 ? -2.613 -9.164 -14.398 1 91.44 118 THR A N 1
ATOM 840 C CA . THR A 1 118 ? -3.457 -10.328 -14.641 1 91.44 118 THR A CA 1
ATOM 841 C C . THR A 1 118 ? -4.559 -10 -15.648 1 91.44 118 THR A C 1
ATOM 843 O O . THR A 1 118 ? -4.859 -10.805 -16.531 1 91.44 118 THR A O 1
ATOM 846 N N . ALA A 1 119 ? -5.129 -8.875 -15.523 1 91.5 119 ALA A N 1
ATOM 847 C CA . ALA A 1 119 ? -6.16 -8.445 -16.469 1 91.5 119 ALA A CA 1
ATOM 848 C C . ALA A 1 119 ? -5.594 -8.344 -17.891 1 91.5 119 ALA A C 1
ATOM 850 O O . ALA A 1 119 ? -6.234 -8.758 -18.844 1 91.5 119 ALA A O 1
ATOM 851 N N . ILE A 1 120 ? -4.418 -7.855 -18.031 1 88.94 120 ILE A N 1
ATOM 852 C CA . ILE A 1 120 ? -3.762 -7.684 -19.312 1 88.94 120 ILE A CA 1
ATOM 853 C C . ILE A 1 120 ? -3.42 -9.047 -19.906 1 88.94 120 ILE A C 1
ATOM 855 O O . ILE A 1 120 ? -3.646 -9.297 -21.094 1 88.94 120 ILE A O 1
ATOM 859 N N . ARG A 1 121 ? -2.98 -9.898 -19.078 1 88.94 121 ARG A N 1
ATOM 860 C CA . ARG A 1 121 ? -2.629 -11.25 -19.516 1 88.94 121 ARG A CA 1
ATOM 861 C C . ARG A 1 121 ? -3.867 -12.031 -19.938 1 88.94 121 ARG A C 1
ATOM 863 O O . ARG A 1 121 ? -3.795 -12.875 -20.828 1 88.94 121 ARG A O 1
ATOM 870 N N . ASP A 1 122 ? -4.973 -11.766 -19.297 1 91.5 122 ASP A N 1
ATOM 871 C CA . ASP A 1 122 ? -6.227 -12.445 -19.594 1 91.5 122 ASP A CA 1
ATOM 872 C C . ASP A 1 122 ? -6.922 -11.828 -20.797 1 91.5 122 ASP A C 1
ATOM 874 O O . ASP A 1 122 ? -8.055 -12.188 -21.125 1 91.5 122 ASP A O 1
ATOM 878 N N . GLY A 1 123 ? -6.348 -10.875 -21.438 1 91.69 123 GLY A N 1
ATOM 879 C CA . GLY A 1 123 ? -6.867 -10.297 -22.672 1 91.69 123 GLY A CA 1
ATOM 880 C C . GLY A 1 123 ? -7.707 -9.062 -22.438 1 91.69 123 GLY A C 1
ATOM 881 O O . GLY A 1 123 ? -8.25 -8.484 -23.391 1 91.69 123 GLY A O 1
ATOM 882 N N . GLN A 1 124 ? -7.844 -8.695 -21.234 1 92 124 GLN A N 1
ATOM 883 C CA . GLN A 1 124 ? -8.625 -7.512 -20.891 1 92 124 GLN A CA 1
ATOM 884 C C . GLN A 1 124 ? -7.73 -6.297 -20.688 1 92 124 GLN A C 1
ATOM 886 O O . GLN A 1 124 ? -7.777 -5.652 -19.641 1 92 124 GLN A O 1
ATOM 891 N N . VAL A 1 125 ? -7.035 -5.938 -21.734 1 90.88 125 VAL A N 1
ATOM 892 C CA . VAL A 1 125 ? -5.984 -4.926 -21.656 1 90.88 125 VAL A CA 1
ATOM 893 C C . VAL A 1 125 ? -6.602 -3.568 -21.328 1 90.88 125 VAL A C 1
ATOM 895 O O . VAL A 1 125 ? -6.184 -2.91 -20.359 1 90.88 125 VAL A O 1
ATOM 898 N N . ALA A 1 126 ? -7.652 -3.211 -22.047 1 91.81 126 ALA A N 1
ATOM 899 C CA . ALA A 1 126 ? -8.289 -1.91 -21.844 1 91.81 126 ALA A CA 1
ATOM 900 C C . ALA A 1 126 ? -8.875 -1.799 -20.453 1 91.81 126 ALA A C 1
ATOM 902 O O . ALA A 1 126 ? -8.758 -0.757 -19.797 1 91.81 126 ALA A O 1
ATOM 903 N N . ALA A 1 127 ? -9.453 -2.873 -20 1 89.88 127 ALA A N 1
ATOM 904 C CA . ALA A 1 127 ? -10.07 -2.881 -18.672 1 89.88 127 ALA A CA 1
ATOM 905 C C . ALA A 1 127 ? -9.023 -2.785 -17.578 1 89.88 127 ALA A C 1
ATOM 907 O O . ALA A 1 127 ? -9.219 -2.086 -16.578 1 89.88 127 ALA A O 1
ATOM 908 N N . GLY A 1 128 ? -7.914 -3.502 -17.781 1 89.06 128 GLY A N 1
ATOM 909 C CA . GLY A 1 128 ? -6.836 -3.457 -16.812 1 89.06 128 GLY A CA 1
ATOM 910 C C . GLY A 1 128 ? -6.215 -2.08 -16.672 1 89.06 128 GLY A C 1
ATOM 911 O O . GLY A 1 128 ? -6.051 -1.578 -15.547 1 89.06 128 GLY A O 1
ATOM 912 N N . ILE A 1 129 ? -6.012 -1.509 -17.781 1 87.75 129 ILE A N 1
ATOM 913 C CA . ILE A 1 129 ? -5.395 -0.187 -17.797 1 87.75 129 ILE A CA 1
ATOM 914 C C . ILE A 1 129 ? -6.367 0.842 -17.219 1 87.75 129 ILE A C 1
ATOM 916 O O . ILE A 1 129 ? -5.969 1.706 -16.438 1 87.75 129 ILE A O 1
ATOM 920 N N . ALA A 1 130 ? -7.578 0.769 -17.609 1 89 130 ALA A N 1
ATOM 921 C CA . ALA A 1 130 ? -8.594 1.689 -17.094 1 89 130 ALA A CA 1
ATOM 922 C C . ALA A 1 130 ? -8.734 1.57 -15.578 1 89 130 ALA A C 1
ATOM 924 O O . ALA A 1 130 ? -8.867 2.578 -14.883 1 89 130 ALA A O 1
ATOM 925 N N . TYR A 1 131 ? -8.727 0.343 -15.125 1 89.69 131 TYR A N 1
ATOM 926 C CA . TYR A 1 131 ? -8.836 0.091 -13.688 1 89.69 131 TYR A CA 1
ATOM 927 C C . TYR A 1 131 ? -7.703 0.764 -12.93 1 89.69 131 TYR A C 1
ATOM 929 O O . TYR A 1 131 ? -7.934 1.419 -11.906 1 89.69 131 TYR A O 1
ATOM 937 N N . LEU A 1 132 ? -6.52 0.637 -13.43 1 88.44 132 LEU A N 1
ATOM 938 C CA . LEU A 1 132 ? -5.344 1.222 -12.797 1 88.44 132 LEU A CA 1
ATOM 939 C C . LEU A 1 132 ? -5.418 2.744 -12.812 1 88.44 132 LEU A C 1
ATOM 941 O O . LEU A 1 132 ? -5.219 3.393 -11.781 1 88.44 132 LEU A O 1
ATOM 945 N N . LEU A 1 133 ? -5.793 3.281 -13.922 1 87.94 133 LEU A N 1
ATOM 946 C CA . LEU A 1 133 ? -5.855 4.73 -14.086 1 87.94 133 LEU A CA 1
ATOM 947 C C . LEU A 1 133 ? -6.961 5.328 -13.227 1 87.94 133 LEU A C 1
ATOM 949 O O . LEU A 1 133 ? -6.77 6.371 -12.594 1 87.94 133 LEU A O 1
ATOM 953 N N . VAL A 1 134 ? -8.062 4.652 -13.203 1 90.62 134 VAL A N 1
ATOM 954 C CA . VAL A 1 134 ? -9.195 5.133 -12.43 1 90.62 134 VAL A CA 1
ATOM 955 C C . VAL A 1 134 ? -8.867 5.078 -10.938 1 90.62 134 VAL A C 1
ATOM 957 O O . VAL A 1 134 ? -9.227 5.984 -10.18 1 90.62 134 VAL A O 1
ATOM 960 N N . THR A 1 135 ? -8.203 3.99 -10.555 1 92.12 135 THR A N 1
ATOM 961 C CA . THR A 1 135 ? -7.836 3.846 -9.148 1 92.12 135 THR A CA 1
ATOM 962 C C . THR A 1 135 ? -6.91 4.977 -8.719 1 92.12 135 THR A C 1
ATOM 964 O O . THR A 1 135 ? -7.098 5.566 -7.648 1 92.12 135 THR A O 1
ATOM 967 N N . PHE A 1 136 ? -6.035 5.312 -9.539 1 90.44 136 PHE A N 1
ATOM 968 C CA . PHE A 1 136 ? -5.09 6.375 -9.211 1 90.44 136 PHE A CA 1
ATOM 969 C C . PHE A 1 136 ? -5.789 7.727 -9.18 1 90.44 136 PHE A C 1
ATOM 971 O O . PHE A 1 136 ? -5.586 8.516 -8.25 1 90.44 136 PHE A O 1
ATOM 978 N N . ALA A 1 137 ? -6.57 8.055 -10.195 1 91.31 137 ALA A N 1
ATOM 979 C CA . ALA A 1 137 ? -7.281 9.328 -10.281 1 91.31 137 ALA A CA 1
ATOM 980 C C . ALA A 1 137 ? -8.219 9.516 -9.086 1 91.31 137 ALA A C 1
ATOM 982 O O . ALA A 1 137 ? -8.234 10.578 -8.469 1 91.31 137 ALA A O 1
ATOM 983 N N . LEU A 1 138 ? -8.883 8.477 -8.836 1 94.75 138 LEU A N 1
ATOM 984 C CA . LEU A 1 138 ? -9.828 8.562 -7.723 1 94.75 138 LEU A CA 1
ATOM 985 C C . LEU A 1 138 ? -9.086 8.609 -6.391 1 94.75 138 LEU A C 1
ATOM 987 O O . LEU A 1 138 ? -9.586 9.195 -5.422 1 94.75 138 LEU A O 1
ATOM 991 N N . GLY A 1 139 ? -7.875 7.957 -6.344 1 95.94 139 GLY A N 1
ATOM 992 C CA . GLY A 1 139 ? -7.043 8.094 -5.16 1 95.94 139 GLY A CA 1
ATOM 993 C C . GLY A 1 139 ? -6.645 9.531 -4.871 1 95.94 139 GLY A C 1
ATOM 994 O O . GLY A 1 139 ? -6.656 9.961 -3.717 1 95.94 139 GLY A O 1
ATOM 995 N N . LEU A 1 140 ? -6.367 10.273 -5.906 1 94.44 140 LEU A N 1
ATOM 996 C CA . LEU A 1 140 ? -6.012 11.68 -5.77 1 94.44 140 LEU A CA 1
ATOM 997 C C . LEU A 1 140 ? -7.215 12.5 -5.32 1 94.44 140 LEU A C 1
ATOM 999 O O . LEU A 1 140 ? -7.078 13.414 -4.504 1 94.44 140 LEU A O 1
ATOM 1003 N N . VAL A 1 141 ? -8.352 12.211 -5.863 1 95.94 141 VAL A N 1
ATOM 1004 C CA . VAL A 1 141 ? -9.578 12.898 -5.488 1 95.94 141 VAL A CA 1
ATOM 1005 C C . VAL A 1 141 ? -9.891 12.641 -4.016 1 95.94 141 VAL A C 1
ATOM 1007 O O . VAL A 1 141 ? -10.25 13.562 -3.277 1 95.94 141 VAL A O 1
ATOM 1010 N N . CYS A 1 142 ? -9.734 11.367 -3.643 1 97.38 142 CYS A N 1
ATOM 1011 C CA . CYS A 1 142 ? -9.969 11.016 -2.248 1 97.38 142 CYS A CA 1
ATOM 1012 C C . CYS A 1 142 ? -8.969 11.719 -1.332 1 97.38 142 CYS A C 1
ATOM 1014 O O . CYS A 1 142 ? -9.336 12.18 -0.247 1 97.38 142 CYS A O 1
ATOM 1016 N N . ALA A 1 143 ? -7.723 11.766 -1.778 1 96.94 143 ALA A N 1
ATOM 1017 C CA . ALA A 1 143 ? -6.715 12.484 -1.006 1 96.94 143 ALA A CA 1
ATOM 1018 C C . ALA A 1 143 ? -7.086 13.953 -0.851 1 96.94 143 ALA A C 1
ATOM 1020 O O . ALA A 1 143 ? -6.973 14.516 0.239 1 96.94 143 ALA A O 1
ATOM 1021 N N . SER A 1 144 ? -7.551 14.602 -1.927 1 95.81 144 SER A N 1
ATOM 1022 C CA . SER A 1 144 ? -7.961 16 -1.889 1 95.81 144 SER A CA 1
ATOM 1023 C C . SER A 1 144 ? -9.133 16.203 -0.937 1 95.81 144 SER A C 1
ATOM 1025 O O . SER A 1 144 ? -9.164 17.172 -0.178 1 95.81 144 SER A O 1
ATOM 1027 N N . ALA A 1 145 ? -10.094 15.328 -1.018 1 97.25 145 ALA A N 1
ATOM 1028 C CA . ALA A 1 145 ? -11.234 15.383 -0.108 1 97.25 145 ALA A CA 1
ATOM 1029 C C . ALA A 1 145 ? -10.797 15.195 1.34 1 97.25 145 ALA A C 1
ATOM 1031 O O . ALA A 1 145 ? -11.344 15.82 2.25 1 97.25 145 ALA A O 1
ATOM 1032 N N . GLY A 1 146 ? -9.852 14.258 1.536 1 97.62 146 GLY A N 1
ATOM 1033 C CA . GLY A 1 146 ? -9.297 14.055 2.865 1 97.62 146 GLY A CA 1
ATOM 1034 C C . GLY A 1 146 ? -8.625 15.289 3.43 1 97.62 146 GLY A C 1
ATOM 1035 O O . GLY 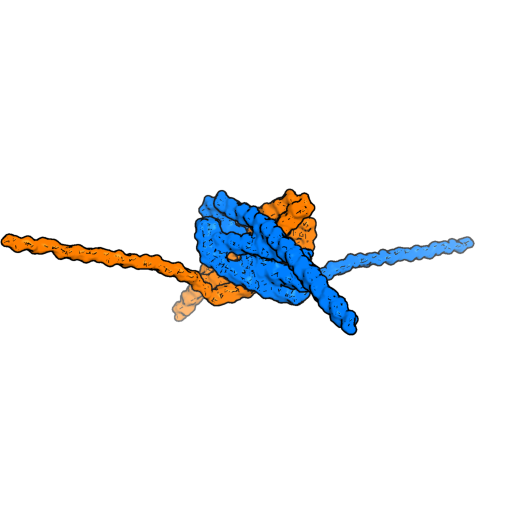A 1 146 ? -8.82 15.633 4.598 1 97.62 146 GLY A O 1
ATOM 1036 N N . VAL A 1 147 ? -7.871 15.93 2.607 1 95.5 147 VAL A N 1
ATOM 1037 C CA . VAL A 1 147 ? -7.195 17.156 3.027 1 95.5 147 VAL A CA 1
ATOM 1038 C C . VAL A 1 147 ? -8.227 18.219 3.406 1 95.5 147 VAL A C 1
ATOM 1040 O O . VAL A 1 147 ? -8.086 18.891 4.422 1 95.5 147 VAL A O 1
ATOM 1043 N N . TRP A 1 148 ? -9.219 18.375 2.572 1 95.19 148 TRP A N 1
ATOM 1044 C CA . TRP A 1 148 ? -10.289 19.328 2.85 1 95.19 148 TRP A CA 1
ATOM 1045 C C . TRP A 1 148 ? -10.945 19.031 4.191 1 95.19 148 TRP A C 1
ATOM 1047 O O . TRP A 1 148 ? -11.133 19.938 5.012 1 95.19 148 TRP A O 1
ATOM 1057 N N . ALA A 1 149 ? -11.305 17.812 4.445 1 95.94 149 ALA A N 1
ATOM 1058 C CA . ALA A 1 149 ? -11.938 17.406 5.695 1 95.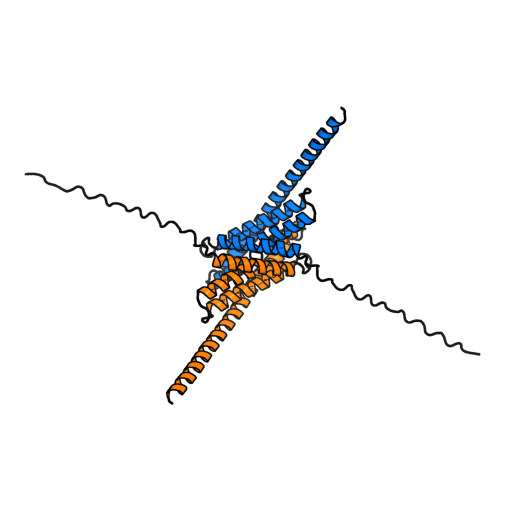94 149 ALA A CA 1
ATOM 1059 C C . ALA A 1 149 ? -11 17.625 6.883 1 95.94 149 ALA A C 1
ATOM 1061 O O . ALA A 1 149 ? -11.422 18.109 7.934 1 95.94 149 ALA A O 1
ATOM 1062 N N . GLY A 1 150 ? -9.734 17.219 6.691 1 95.62 150 GLY A N 1
ATOM 1063 C CA . GLY A 1 150 ? -8.75 17.344 7.758 1 95.62 150 GLY A CA 1
ATOM 1064 C C . GLY A 1 150 ? -8.469 18.781 8.148 1 95.62 150 GLY A C 1
ATOM 1065 O O . GLY A 1 150 ? -8.328 19.094 9.328 1 95.62 150 GLY A O 1
ATOM 1066 N N . THR A 1 151 ? -8.406 19.656 7.16 1 92.94 151 THR A N 1
ATOM 1067 C CA . THR A 1 151 ? -8.141 21.062 7.406 1 92.94 151 THR A CA 1
ATOM 1068 C C . THR A 1 151 ? -9.312 21.719 8.125 1 92.94 151 THR A C 1
ATOM 1070 O O . THR A 1 151 ? -9.125 22.547 9.016 1 92.94 151 THR A O 1
ATOM 1073 N N . HIS A 1 152 ? -10.508 21.406 7.797 1 93.31 152 HIS A N 1
ATOM 1074 C CA . HIS A 1 152 ? -11.695 21.969 8.438 1 93.31 152 HIS A CA 1
ATOM 1075 C C . HIS A 1 152 ? -11.844 21.453 9.867 1 93.31 152 HIS A C 1
ATOM 1077 O O . HIS A 1 152 ? -12.32 22.188 10.742 1 93.31 152 HIS A O 1
ATOM 1083 N N . LEU A 1 153 ? -11.477 20.234 10.07 1 90.12 153 LEU A N 1
ATOM 1084 C CA . LEU A 1 153 ? -11.547 19.656 11.406 1 90.12 153 LEU A CA 1
ATOM 1085 C C . LEU A 1 153 ? -10.492 20.281 12.312 1 90.12 153 LEU A C 1
ATOM 1087 O O . LEU A 1 153 ? -10.734 20.484 13.508 1 90.12 153 LEU A O 1
ATOM 1091 N N . ALA A 1 154 ? -9.328 20.484 11.789 1 87.19 154 ALA A N 1
ATOM 1092 C CA . ALA A 1 154 ? -8.25 21.094 12.555 1 87.19 154 ALA A CA 1
ATOM 1093 C C . ALA A 1 154 ? -8.602 22.531 12.938 1 87.19 154 ALA A C 1
ATOM 1095 O O . ALA A 1 154 ? -8.266 22.984 14.031 1 87.19 154 ALA A O 1
ATOM 1096 N N . GLY A 1 155 ? -9.172 23.281 11.969 1 80.56 155 GLY A N 1
ATOM 1097 C CA . GLY A 1 155 ? -9.602 24.641 12.25 1 80.56 155 GLY A CA 1
ATOM 1098 C C . GLY A 1 155 ? -10.633 24.719 13.352 1 80.56 155 GLY A C 1
ATOM 1099 O O . GLY A 1 155 ? -10.609 25.656 14.164 1 80.56 155 GLY A O 1
ATOM 1100 N N . SER A 1 156 ? -11.539 23.797 13.328 1 73.56 156 SER A N 1
ATOM 1101 C CA . SER A 1 156 ? -12.578 23.781 14.344 1 73.56 156 SER A CA 1
ATOM 1102 C C . SER A 1 156 ? -12.008 23.438 15.719 1 73.56 156 SER A C 1
ATOM 1104 O O . SER A 1 156 ? -12.5 23.938 16.734 1 73.56 156 SER A O 1
ATOM 1106 N N . SER A 1 157 ? -10.953 22.656 15.742 1 68 157 SER A N 1
ATOM 1107 C CA . SER A 1 157 ? -10.328 22.266 17 1 68 157 SER A CA 1
ATOM 1108 C C . SER A 1 157 ? -9.539 23.422 17.625 1 68 157 SER A C 1
ATOM 1110 O O . SER A 1 157 ? -9.445 23.531 18.844 1 68 157 SER A O 1
ATOM 1112 N N . ASN A 1 158 ? -8.984 24.266 16.766 1 65.12 158 ASN A N 1
ATOM 1113 C CA . ASN A 1 158 ? -8.258 25.422 17.266 1 65.12 158 ASN A CA 1
ATOM 1114 C C . ASN A 1 158 ? -9.203 26.453 17.875 1 65.12 158 ASN A C 1
ATOM 1116 O O . ASN A 1 158 ? -8.852 27.125 18.859 1 65.12 158 ASN A O 1
ATOM 1120 N N . VAL A 1 159 ? -10.406 26.578 17.297 1 55.03 159 VAL A N 1
ATOM 1121 C CA . VAL A 1 159 ? -11.391 27.531 17.797 1 55.03 159 VAL A CA 1
ATOM 1122 C C . VAL A 1 159 ? -11.906 27.062 19.156 1 55.03 159 VAL A C 1
ATOM 1124 O O . VAL A 1 159 ? -12.094 27.859 20.062 1 55.03 159 VAL A O 1
ATOM 1127 N N . SER A 1 160 ? -12.039 25.75 19.203 1 53.22 160 SER A N 1
ATOM 1128 C CA . SER A 1 160 ? -12.555 25.219 20.469 1 53.22 160 SER A CA 1
ATOM 1129 C C . SER A 1 160 ? -11.516 25.328 21.578 1 53.22 160 SER A C 1
ATOM 1131 O O . SER A 1 160 ? -11.859 25.578 22.734 1 53.22 160 SER A O 1
ATOM 1133 N N . ALA A 1 161 ? -10.266 25.297 21.188 1 58.25 161 ALA A N 1
ATOM 1134 C CA . ALA A 1 161 ? -9.203 25.438 22.172 1 58.25 161 ALA A CA 1
ATOM 1135 C C . ALA A 1 161 ? -9.062 26.875 22.625 1 58.25 161 ALA A C 1
ATOM 1137 O O . ALA A 1 161 ? -8.836 27.156 23.812 1 58.25 161 ALA A O 1
ATOM 1138 N N . GLU A 1 162 ? -9.148 27.781 21.672 1 53.84 162 GLU A N 1
ATOM 1139 C CA . GLU A 1 162 ? -9.102 29.203 22.016 1 53.84 162 GLU A CA 1
ATOM 1140 C C . GLU A 1 162 ? -10.305 29.609 22.875 1 53.84 162 GLU A C 1
ATOM 1142 O O . GLU A 1 162 ? -10.164 30.359 23.828 1 53.84 162 GLU A O 1
ATOM 1147 N N . ALA A 1 163 ? -11.445 28.953 22.547 1 59.78 163 ALA A N 1
ATOM 1148 C CA . ALA A 1 163 ? -12.664 29.266 23.297 1 59.78 163 ALA A CA 1
ATOM 1149 C C . ALA A 1 163 ? -12.57 28.734 24.719 1 59.78 163 ALA A C 1
ATOM 1151 O O . ALA A 1 163 ? -13 29.406 25.672 1 59.78 163 ALA A O 1
ATOM 1152 N N . SER A 1 164 ? -11.969 27.531 24.766 1 57.09 164 SER A N 1
ATOM 1153 C CA . SER A 1 164 ? -11.82 26.938 26.094 1 57.09 164 SER A CA 1
ATOM 1154 C C . SER A 1 164 ? -10.812 27.719 26.938 1 57.09 164 SER A C 1
ATOM 1156 O O . SER A 1 164 ? -11 27.891 28.141 1 57.09 164 SER A O 1
ATOM 1158 N N . ALA A 1 165 ? -9.734 28.234 26.266 1 62 165 ALA A N 1
ATOM 1159 C CA . ALA A 1 165 ? -8.719 29.047 26.938 1 62 165 ALA A CA 1
ATOM 1160 C C . ALA A 1 165 ? -9.289 30.375 27.391 1 62 165 ALA A C 1
ATOM 1162 O O . ALA A 1 165 ? -8.969 30.859 28.484 1 62 165 ALA A O 1
ATOM 1163 N N . ASP A 1 166 ? -10.117 30.938 26.594 1 60.16 166 ASP A N 1
ATOM 1164 C CA . ASP A 1 166 ? -10.766 32.188 26.938 1 60.16 166 ASP A CA 1
ATOM 1165 C C . ASP A 1 166 ? -11.734 32 28.109 1 60.16 166 ASP A C 1
ATOM 1167 O O . ASP A 1 166 ? -11.812 32.875 28.984 1 60.16 166 ASP A O 1
ATOM 1171 N N . THR A 1 167 ? -12.43 30.859 28.078 1 63 167 THR A N 1
ATOM 1172 C CA . THR A 1 167 ? -13.375 30.578 29.172 1 63 167 THR A CA 1
ATOM 1173 C C . THR A 1 167 ? -12.633 30.328 30.484 1 63 167 THR A C 1
ATOM 1175 O O . THR A 1 167 ? -13.055 30.812 31.531 1 63 167 THR A O 1
ATOM 1178 N N . ASN A 1 168 ? -11.531 29.594 30.328 1 63 168 ASN A N 1
ATOM 1179 C CA . ASN A 1 168 ? -10.734 29.328 31.516 1 63 168 ASN A CA 1
ATOM 1180 C C . ASN A 1 168 ? -10.094 30.609 32.062 1 63 168 ASN A C 1
ATOM 1182 O O . ASN A 1 168 ? -10.023 30.812 33.281 1 63 168 ASN A O 1
ATOM 1186 N N . ALA A 1 169 ? -9.648 31.594 31.281 1 65.19 169 ALA A N 1
ATOM 1187 C CA . ALA A 1 169 ? -9.086 32.875 31.672 1 65.19 169 ALA A CA 1
ATOM 1188 C C . ALA A 1 169 ? -10.148 33.781 32.281 1 65.19 169 ALA A C 1
ATOM 1190 O O . ALA A 1 169 ? -9.891 34.469 33.281 1 65.19 169 ALA A O 1
ATOM 1191 N N . ALA A 1 170 ? -11.328 33.688 31.781 1 68 170 ALA A N 1
ATOM 1192 C CA . ALA A 1 170 ? -12.445 34.469 32.312 1 68 170 ALA A CA 1
ATOM 1193 C C . ALA A 1 170 ? -12.844 34 33.719 1 68 170 ALA A C 1
ATOM 1195 O O . ALA A 1 170 ? -13.164 34.812 34.594 1 68 170 ALA A O 1
ATOM 1196 N N . THR A 1 171 ? -12.766 32.688 33.875 1 66.94 171 THR A N 1
ATOM 1197 C CA . THR A 1 171 ? -13.133 32.125 35.188 1 66.94 171 THR A CA 1
ATOM 1198 C C . THR A 1 171 ? -12.062 32.438 36.219 1 66.94 171 THR A C 1
ATOM 1200 O O . THR A 1 171 ? -12.383 32.688 37.375 1 66.94 171 THR A O 1
ATOM 1203 N N . THR A 1 172 ? -10.82 32.375 35.75 1 67.81 172 THR A N 1
ATOM 1204 C CA . THR A 1 172 ? -9.727 32.656 36.688 1 67.81 172 THR A CA 1
ATOM 1205 C C . THR A 1 172 ? -9.695 34.156 37.031 1 67.81 172 THR A C 1
ATOM 1207 O O . THR A 1 172 ? -9.359 34.5 38.156 1 67.81 172 THR A O 1
ATOM 1210 N N . SER A 1 173 ? -10 35.031 36.125 1 63.41 173 SER A N 1
ATOM 1211 C CA . SER A 1 173 ? -10.031 36.469 36.375 1 63.41 173 SER A CA 1
ATOM 1212 C C . SER A 1 173 ? -11.164 36.844 37.344 1 63.41 173 SER A C 1
ATOM 1214 O O . SER A 1 173 ? -11.008 37.75 38.188 1 63.41 173 SER A O 1
ATOM 1216 N N . LYS A 1 174 ? -12.219 36.156 37.406 1 65 174 LYS A N 1
ATOM 1217 C CA . LYS A 1 174 ? -13.336 36.406 38.312 1 65 174 LYS A CA 1
ATOM 1218 C C . LYS A 1 174 ? -13.039 35.906 39.719 1 65 174 LYS A C 1
ATOM 1220 O O . LYS A 1 174 ? -13.609 36.406 40.688 1 65 174 LYS A O 1
ATOM 1225 N N . GLY A 1 175 ? -12.281 34.938 39.812 1 58.97 175 GLY A N 1
ATOM 1226 C CA . GLY A 1 175 ? -11.984 34.344 41.094 1 58.97 175 GLY A CA 1
ATOM 1227 C C . GLY A 1 175 ? -11.023 35.188 41.906 1 58.97 175 GLY A C 1
ATOM 1228 O O . GLY A 1 175 ? -10.797 34.906 43.094 1 58.97 175 GLY A O 1
ATOM 1229 N N . GLY A 1 176 ? -10.25 36.156 41.344 1 56.47 176 GLY A N 1
ATOM 1230 C CA . GLY A 1 176 ? -9.281 36.969 42.062 1 56.47 176 GLY A CA 1
ATOM 1231 C C . GLY A 1 176 ? -9.898 38.219 42.719 1 56.47 176 GLY A C 1
ATOM 1232 O O . GLY A 1 176 ? -9.227 38.938 43.438 1 56.47 176 GLY A O 1
ATOM 1233 N N . LYS A 1 177 ? -10.953 38.688 42.25 1 55.16 177 LYS A N 1
ATOM 1234 C CA . LYS A 1 177 ? -11.555 39.875 42.875 1 55.16 177 LYS A CA 1
ATOM 1235 C C . LYS A 1 177 ? -12.367 39.5 44.094 1 55.16 177 LYS A C 1
ATOM 1237 O O . LYS A 1 177 ? -13.016 40.344 44.719 1 55.16 177 LYS A O 1
ATOM 1242 N N . ALA A 1 178 ? -12.25 38.312 44.656 1 44.84 178 ALA A N 1
ATOM 1243 C CA . ALA A 1 178 ? -12.852 38.25 45.969 1 44.84 178 ALA A CA 1
ATOM 1244 C C . ALA A 1 178 ? -11.836 38.625 47.062 1 44.84 178 ALA A C 1
ATOM 1246 O O . ALA A 1 178 ? -10.656 38.281 46.938 1 44.84 178 ALA A O 1
ATOM 1247 N N . MET B 1 1 ? -77 -39.094 -11.062 1 33.28 1 MET B N 1
ATOM 1248 C CA . MET B 1 1 ? -76.062 -38.281 -11.828 1 33.28 1 MET B CA 1
ATOM 1249 C C . MET B 1 1 ? -75.25 -37.406 -10.906 1 33.28 1 MET B C 1
ATOM 1251 O O . MET B 1 1 ? -75.562 -36.281 -10.578 1 33.28 1 MET B O 1
ATOM 1255 N N . ASP B 1 2 ? -74.688 -38 -9.82 1 41.97 2 ASP B N 1
ATOM 1256 C CA . ASP B 1 2 ? -73.812 -37.5 -8.75 1 41.97 2 ASP B CA 1
ATOM 1257 C C . ASP B 1 2 ? -72.5 -36.969 -9.305 1 41.97 2 ASP B C 1
ATOM 1259 O O . ASP B 1 2 ? -71.75 -37.688 -10 1 41.97 2 ASP B O 1
ATOM 1263 N N . SER B 1 3 ? -72.438 -35.656 -9.773 1 40.84 3 SER B N 1
ATOM 1264 C CA . SER B 1 3 ? -71.312 -34.844 -10.219 1 40.84 3 SER B CA 1
ATOM 1265 C C . SER B 1 3 ? -70.188 -34.844 -9.195 1 40.84 3 SER B C 1
ATOM 1267 O O . SER B 1 3 ? -70.312 -34.25 -8.133 1 40.84 3 SER B O 1
ATOM 1269 N N . GLN B 1 4 ? -69.375 -35.844 -9.188 1 38.06 4 GLN B N 1
ATOM 1270 C CA . GLN B 1 4 ? -68.188 -36 -8.297 1 38.06 4 GLN B CA 1
ATOM 1271 C C . GLN B 1 4 ? -67.188 -34.938 -8.547 1 38.06 4 GLN B C 1
ATOM 1273 O O . GLN B 1 4 ? -66.125 -34.875 -7.855 1 38.06 4 GLN B O 1
ATOM 1278 N N . SER B 1 5 ? -67.25 -33.875 -9.391 1 40.22 5 SER B N 1
ATOM 1279 C CA . SER B 1 5 ? -65.938 -33.75 -9.984 1 40.22 5 SER B CA 1
ATOM 1280 C C . SER B 1 5 ? -64.875 -33.5 -8.922 1 40.22 5 SER B C 1
ATOM 1282 O O . SER B 1 5 ? -65.188 -33.062 -7.82 1 40.22 5 SER B O 1
ATOM 1284 N N . PRO B 1 6 ? -63.719 -32.656 -9.297 1 45.38 6 PRO B N 1
ATOM 1285 C CA . PRO B 1 6 ? -62.25 -32.75 -9.219 1 45.38 6 PRO B CA 1
ATOM 1286 C C . PRO B 1 6 ? -61.688 -32.188 -7.922 1 45.38 6 PRO B C 1
ATOM 1288 O O . PRO B 1 6 ? -62.281 -31.297 -7.32 1 45.38 6 PRO B O 1
ATOM 1291 N N . SER B 1 7 ? -61 -33 -7.074 1 45.66 7 SER B N 1
ATOM 1292 C CA . SER B 1 7 ? -60.188 -32.719 -5.898 1 45.66 7 SER B CA 1
ATOM 1293 C C . SER B 1 7 ? -59.312 -31.469 -6.113 1 45.66 7 SER B C 1
ATOM 1295 O O . SER B 1 7 ? -58.75 -31.281 -7.199 1 45.66 7 SER B O 1
ATOM 1297 N N . ALA B 1 8 ? -59.562 -30.391 -5.352 1 46.03 8 ALA B N 1
ATOM 1298 C CA . ALA B 1 8 ? -58.812 -29.141 -5.254 1 46.03 8 ALA B CA 1
ATOM 1299 C C . ALA B 1 8 ? -57.312 -29.391 -5.309 1 46.03 8 ALA B C 1
ATOM 1301 O O . ALA B 1 8 ? -56.781 -30.297 -4.641 1 46.03 8 ALA B O 1
ATOM 1302 N N . GLY B 1 9 ? -56.625 -29.188 -6.488 1 42.31 9 GLY B N 1
ATOM 1303 C CA . GLY B 1 9 ? -55.188 -29.25 -6.758 1 42.31 9 GLY B CA 1
ATOM 1304 C C . GLY B 1 9 ? -54.344 -28.625 -5.652 1 42.31 9 GLY B C 1
ATOM 1305 O O . GLY B 1 9 ? -54.688 -27.562 -5.125 1 42.31 9 GLY B O 1
ATOM 1306 N N . ALA B 1 10 ? -53.625 -29.406 -4.848 1 46.91 10 ALA B N 1
ATOM 1307 C CA . ALA B 1 10 ? -52.594 -29.016 -3.873 1 46.91 10 ALA B CA 1
ATOM 1308 C C . ALA B 1 10 ? -51.75 -27.859 -4.398 1 46.91 10 ALA B C 1
ATOM 1310 O O . ALA B 1 10 ? -51.281 -27.906 -5.531 1 46.91 10 ALA B O 1
ATOM 1311 N N . ARG B 1 11 ? -52.062 -26.625 -3.984 1 48.06 11 ARG B N 1
ATOM 1312 C CA . ARG B 1 11 ? -51.188 -25.484 -4.262 1 48.06 11 ARG B CA 1
ATOM 1313 C C . ARG B 1 11 ? -49.719 -25.844 -4.094 1 48.06 11 ARG B C 1
ATOM 1315 O O . ARG B 1 11 ? -49.344 -26.5 -3.113 1 48.06 11 ARG B O 1
ATOM 1322 N N . PRO B 1 12 ? -48.906 -25.922 -5.148 1 45.25 12 PRO B N 1
ATOM 1323 C CA . PRO B 1 12 ? -47.469 -26.203 -4.965 1 45.25 12 PRO B CA 1
ATOM 1324 C C . PRO B 1 12 ? -46.844 -25.359 -3.861 1 45.25 12 PRO B C 1
ATOM 1326 O O . PRO B 1 12 ? -47.125 -24.156 -3.758 1 45.25 12 PRO B O 1
ATOM 1329 N N . ILE B 1 13 ? -46.531 -25.906 -2.676 1 48.41 13 ILE B N 1
ATOM 1330 C CA . ILE B 1 13 ? -45.688 -25.25 -1.673 1 48.41 13 ILE B CA 1
ATOM 1331 C C . ILE B 1 13 ? -44.469 -24.641 -2.342 1 48.41 13 ILE B C 1
ATOM 1333 O O . ILE B 1 13 ? -43.656 -25.359 -2.93 1 48.41 13 ILE B O 1
ATOM 1337 N N . THR B 1 14 ? -44.562 -23.453 -2.941 1 47.31 14 THR B N 1
ATOM 1338 C CA . THR B 1 14 ? -43.375 -22.719 -3.357 1 47.31 14 THR B CA 1
ATOM 1339 C C . THR B 1 14 ? -42.312 -22.688 -2.234 1 47.31 14 THR B C 1
ATOM 1341 O O . THR B 1 14 ? -42.562 -22.094 -1.184 1 47.31 14 THR B O 1
ATOM 1344 N N . HIS B 1 15 ? -41.562 -23.797 -2.023 1 47.12 15 HIS B N 1
ATOM 1345 C CA . HIS B 1 15 ? -40.406 -23.656 -1.153 1 47.12 15 HIS B CA 1
ATOM 1346 C C . HIS B 1 15 ? -39.594 -22.422 -1.521 1 47.12 15 HIS B C 1
ATOM 1348 O O . HIS B 1 15 ? -39.031 -22.344 -2.623 1 47.12 15 HIS B O 1
ATOM 1354 N N . THR B 1 16 ? -40 -21.266 -1.122 1 49.56 16 THR B N 1
ATOM 1355 C CA . THR B 1 16 ? -39.094 -20.125 -1.226 1 49.56 16 THR B CA 1
ATOM 1356 C C . THR B 1 16 ? -37.688 -20.469 -0.697 1 49.56 16 THR B C 1
ATOM 1358 O O . THR B 1 16 ? -37.531 -20.703 0.501 1 49.56 16 THR B O 1
ATOM 1361 N N . THR B 1 17 ? -36.906 -21.266 -1.399 1 46.91 17 THR B N 1
ATOM 1362 C CA . THR B 1 17 ? -35.5 -21.438 -1.025 1 46.91 17 THR B CA 1
ATOM 1363 C C . THR B 1 17 ? -34.875 -20.094 -0.7 1 46.91 17 THR B C 1
ATOM 1365 O O . THR B 1 17 ? -34.781 -19.219 -1.558 1 46.91 17 THR B O 1
ATOM 1368 N N . THR B 1 18 ? -35.031 -19.578 0.504 1 52.81 18 THR B N 1
ATOM 1369 C CA . THR B 1 18 ? -34.25 -18.422 0.92 1 52.81 18 THR B CA 1
ATOM 1370 C C . THR B 1 18 ? -32.812 -18.547 0.427 1 52.81 18 THR B C 1
ATOM 1372 O O . THR B 1 18 ? -32.188 -19.625 0.519 1 52.81 18 THR B O 1
ATOM 1375 N N . PRO B 1 19 ? -32.375 -17.797 -0.563 1 51.69 19 PRO B N 1
ATOM 1376 C CA . PRO B 1 19 ? -31 -17.891 -1.024 1 51.69 19 PRO B CA 1
ATOM 1377 C C . PRO B 1 19 ? -30.016 -18.141 0.119 1 51.69 19 PRO B C 1
ATOM 1379 O O . PRO B 1 19 ? -30.234 -17.672 1.241 1 51.69 19 PRO B O 1
ATOM 1382 N N . PRO B 1 20 ? -29.203 -19.156 0.12 1 47.66 20 PRO B N 1
ATOM 1383 C CA . PRO B 1 20 ? -28.234 -19.422 1.188 1 47.66 20 PRO B CA 1
ATOM 1384 C C . PRO B 1 20 ? -27.594 -18.141 1.723 1 47.66 20 PRO B C 1
ATOM 1386 O O . PRO B 1 20 ? -27.453 -17.156 0.985 1 47.66 20 PRO B O 1
ATOM 1389 N N . ALA B 1 21 ? -27.781 -17.797 2.916 1 46.84 21 ALA B N 1
ATOM 1390 C CA . ALA B 1 21 ? -27.109 -16.672 3.58 1 46.84 21 ALA B CA 1
ATOM 1391 C C . ALA B 1 21 ? -25.672 -16.547 3.107 1 46.84 21 ALA B C 1
ATOM 1393 O O . ALA B 1 21 ? -24.969 -17.562 2.941 1 46.84 21 ALA B O 1
ATOM 1394 N N . ARG B 1 22 ? -25.375 -15.648 2.322 1 46.97 22 ARG B N 1
ATOM 1395 C CA . ARG B 1 22 ? -24 -15.414 1.904 1 46.97 22 ARG B CA 1
ATOM 1396 C C . ARG B 1 22 ? -23.031 -15.547 3.082 1 46.97 22 ARG B C 1
ATOM 1398 O O . ARG B 1 22 ? -23.094 -14.758 4.027 1 46.97 22 ARG B O 1
ATOM 1405 N N . LYS B 1 23 ? -22.75 -16.734 3.596 1 45.47 23 LYS B N 1
ATOM 1406 C CA . LYS B 1 23 ? -21.781 -16.984 4.668 1 45.47 23 LYS B CA 1
ATOM 1407 C C . LYS B 1 23 ? -20.625 -16 4.621 1 45.47 23 LYS B C 1
ATOM 1409 O O . LYS B 1 23 ? -20.047 -15.766 3.555 1 45.47 23 LYS B O 1
ATOM 1414 N N . LEU B 1 24 ? -20.609 -15.07 5.473 1 48.25 24 LEU B N 1
ATOM 1415 C CA . LEU B 1 24 ? -19.422 -14.242 5.637 1 48.25 24 LEU B CA 1
ATOM 1416 C C . LEU B 1 24 ? -18.141 -15.062 5.434 1 48.25 24 LEU B C 1
ATOM 1418 O O . LEU B 1 24 ? -18.062 -16.203 5.875 1 48.25 24 LEU B O 1
ATOM 1422 N N . PRO B 1 25 ? -17.359 -14.781 4.43 1 53.31 25 PRO B N 1
ATOM 1423 C CA . PRO B 1 25 ? -16.172 -15.586 4.191 1 53.31 25 PRO B CA 1
ATOM 1424 C C . PRO B 1 25 ? -15.438 -15.953 5.48 1 53.31 25 PRO B C 1
ATOM 1426 O O . PRO B 1 25 ? -15.477 -15.203 6.457 1 53.31 25 PRO B O 1
ATOM 1429 N N . ASP B 1 26 ? -15.344 -17.188 5.883 1 59.41 26 ASP B N 1
ATOM 1430 C CA . ASP B 1 26 ? -14.672 -17.781 7.035 1 59.41 26 ASP B CA 1
ATOM 1431 C C . ASP B 1 26 ? -13.281 -17.188 7.227 1 59.41 26 ASP B C 1
ATOM 1433 O O . ASP B 1 26 ? -12.359 -17.484 6.465 1 59.41 26 ASP B O 1
ATOM 1437 N N . ILE B 1 27 ? -13.18 -15.945 7.715 1 66.19 27 ILE B N 1
ATOM 1438 C CA . ILE B 1 27 ? -11.898 -15.398 8.156 1 66.19 27 ILE B CA 1
ATOM 1439 C C . ILE B 1 27 ? -11.203 -16.391 9.078 1 66.19 27 ILE B C 1
ATOM 1441 O O . ILE B 1 27 ? -11.664 -16.656 10.195 1 66.19 27 ILE B O 1
ATOM 1445 N N . HIS B 1 28 ? -10.25 -17.172 8.453 1 80.19 28 HIS B N 1
ATOM 1446 C CA . HIS B 1 28 ? -9.453 -18.125 9.234 1 80.19 28 HIS B CA 1
ATOM 1447 C C . HIS B 1 28 ? -8.359 -17.406 10.016 1 80.19 28 HIS B C 1
ATOM 1449 O O . HIS B 1 28 ? -7.586 -16.641 9.453 1 80.19 28 HIS B O 1
ATOM 1455 N N . LEU B 1 29 ? -8.375 -17.516 11.266 1 84.44 29 LEU B N 1
ATOM 1456 C CA . LEU B 1 29 ? -7.469 -16.844 12.188 1 84.44 29 LEU B CA 1
ATOM 1457 C C . LEU B 1 29 ? -6.016 -17.078 11.789 1 84.44 29 LEU B C 1
ATOM 1459 O O . LEU B 1 29 ? -5.168 -16.203 11.977 1 84.44 29 LEU B O 1
ATOM 1463 N N . ASP B 1 30 ? -5.73 -18.25 11.266 1 88.69 30 ASP B N 1
ATOM 1464 C CA . ASP B 1 30 ? -4.367 -18.547 10.852 1 88.69 30 ASP B CA 1
ATOM 1465 C C . ASP B 1 30 ? -3.928 -17.641 9.711 1 88.69 30 ASP B C 1
ATOM 1467 O O . ASP B 1 30 ? -2.787 -17.172 9.688 1 88.69 30 ASP B O 1
ATOM 1471 N N . ILE B 1 31 ? -4.844 -17.312 8.844 1 89.5 31 ILE B N 1
ATOM 1472 C CA . ILE B 1 31 ? -4.535 -16.453 7.711 1 89.5 31 ILE B CA 1
ATOM 1473 C C . ILE B 1 31 ? -4.371 -15.016 8.188 1 89.5 31 ILE B C 1
ATOM 1475 O O . ILE B 1 31 ? -3.445 -14.32 7.766 1 89.5 31 ILE B O 1
ATOM 1479 N N . VAL B 1 32 ? -5.184 -14.633 9.125 1 90.31 32 VAL B N 1
ATOM 1480 C CA . VAL B 1 32 ? -5.121 -13.281 9.664 1 90.31 32 VAL B CA 1
ATOM 1481 C C . VAL B 1 32 ? -3.779 -13.062 10.359 1 90.31 32 VAL B C 1
ATOM 1483 O O . VAL B 1 32 ? -3.178 -12 10.25 1 90.31 32 VAL B O 1
ATOM 1486 N N . LEU B 1 33 ? -3.311 -14.102 11.016 1 92.06 33 LEU B N 1
ATOM 1487 C CA . LEU B 1 33 ? -2.053 -14 11.742 1 92.06 33 LEU B CA 1
ATOM 1488 C C . LEU B 1 33 ? -0.878 -13.844 10.781 1 92.06 33 LEU B C 1
ATOM 1490 O O . LEU B 1 33 ? 0.032 -13.047 11.031 1 92.06 33 LEU B O 1
ATOM 1494 N N . VAL B 1 34 ? -0.884 -14.562 9.727 1 93.06 34 VAL B N 1
ATOM 1495 C CA . VAL B 1 34 ? 0.23 -14.484 8.781 1 93.06 34 VAL B CA 1
ATOM 1496 C C . VAL B 1 34 ? 0.188 -13.148 8.039 1 93.06 34 VAL B C 1
ATOM 1498 O O . VAL B 1 34 ? 1.231 -12.555 7.758 1 93.06 34 VAL B O 1
ATOM 1501 N N . VAL B 1 35 ? -1.045 -12.703 7.734 1 93.25 35 VAL B N 1
ATOM 1502 C CA . VAL B 1 35 ? -1.21 -11.414 7.074 1 93.25 35 VAL B CA 1
ATOM 1503 C C . VAL B 1 35 ? -0.776 -10.297 8.016 1 93.25 35 VAL B C 1
ATOM 1505 O O . VAL B 1 35 ? -0.116 -9.344 7.598 1 93.25 35 VAL B O 1
ATOM 1508 N N . PHE B 1 36 ? -1.115 -10.516 9.266 1 93.44 36 PHE B N 1
ATOM 1509 C CA . PHE B 1 36 ? -0.777 -9.555 10.305 1 93.44 36 PHE B CA 1
ATOM 1510 C C . PHE B 1 36 ? 0.734 -9.445 10.477 1 93.44 36 PHE B C 1
ATOM 1512 O O . PHE B 1 36 ? 1.288 -8.344 10.438 1 93.44 36 PHE B O 1
ATOM 1519 N N . CYS B 1 37 ? 1.377 -10.516 10.625 1 94.62 37 CYS B N 1
ATOM 1520 C CA . CYS B 1 37 ? 2.824 -10.547 10.797 1 94.62 37 CYS B CA 1
ATOM 1521 C C . CYS B 1 37 ? 3.535 -10.055 9.539 1 94.62 37 CYS B C 1
ATOM 1523 O O . CYS B 1 37 ? 4.477 -9.266 9.625 1 94.62 37 CYS B O 1
ATOM 1525 N N . GLY B 1 38 ? 3.059 -10.492 8.414 1 96.94 38 GLY B N 1
ATOM 1526 C CA . GLY B 1 38 ? 3.627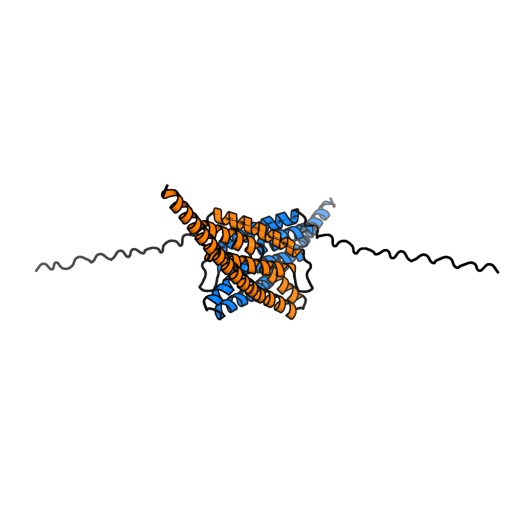 -10.047 7.156 1 96.94 38 GLY B CA 1
ATOM 1527 C C . GLY B 1 38 ? 3.488 -8.547 6.941 1 96.94 38 GLY B C 1
ATOM 1528 O O . GLY B 1 38 ? 4.434 -7.887 6.504 1 96.94 38 GLY B O 1
ATOM 1529 N N . GLY B 1 39 ? 2.293 -8.039 7.262 1 96.75 39 GLY B N 1
ATOM 1530 C CA . GLY B 1 39 ? 2.059 -6.613 7.133 1 96.75 39 GLY B CA 1
ATOM 1531 C C . GLY B 1 39 ? 2.971 -5.777 8.016 1 96.75 39 GLY B C 1
ATOM 1532 O O . GLY B 1 39 ? 3.475 -4.738 7.586 1 96.75 39 GLY B O 1
ATOM 1533 N N . ALA B 1 40 ? 3.178 -6.297 9.211 1 96 40 ALA B N 1
ATOM 1534 C CA . ALA B 1 40 ? 4.07 -5.609 10.141 1 96 40 ALA B CA 1
ATOM 1535 C C . ALA B 1 40 ? 5.496 -5.562 9.594 1 96 40 ALA B C 1
ATOM 1537 O O . ALA B 1 40 ? 6.141 -4.508 9.609 1 96 40 ALA B O 1
ATOM 1538 N N . ILE B 1 41 ? 5.969 -6.598 9.094 1 96.06 41 ILE B N 1
ATOM 1539 C CA . ILE B 1 41 ? 7.316 -6.699 8.547 1 96.06 41 ILE B CA 1
ATOM 1540 C C . ILE B 1 41 ? 7.438 -5.812 7.312 1 96.06 41 ILE B C 1
ATOM 1542 O O . ILE B 1 41 ? 8.391 -5.043 7.184 1 96.06 41 ILE B O 1
ATOM 1546 N N . GLY B 1 42 ? 6.465 -5.914 6.391 1 97.5 42 GLY B N 1
ATOM 1547 C CA . GLY B 1 42 ? 6.469 -5.102 5.184 1 97.5 42 GLY B CA 1
ATOM 1548 C C . GLY B 1 42 ? 6.488 -3.611 5.469 1 97.5 42 GLY B C 1
ATOM 1549 O O . GLY B 1 42 ? 7.254 -2.867 4.852 1 97.5 42 GLY B O 1
ATOM 1550 N N . THR B 1 43 ? 5.723 -3.24 6.414 1 96.75 43 THR B N 1
ATOM 1551 C CA . THR B 1 43 ? 5.629 -1.827 6.766 1 96.75 43 THR B CA 1
ATOM 1552 C C . THR B 1 43 ? 6.922 -1.344 7.414 1 96.75 43 THR B C 1
ATOM 1554 O O . THR B 1 43 ? 7.344 -0.206 7.195 1 96.75 43 THR B O 1
ATOM 1557 N N . ALA B 1 44 ? 7.512 -2.186 8.234 1 94.06 44 ALA B N 1
ATOM 1558 C CA . ALA B 1 44 ? 8.781 -1.835 8.859 1 94.06 44 ALA B CA 1
ATOM 1559 C C . ALA B 1 44 ? 9.875 -1.629 7.816 1 94.06 44 ALA B C 1
ATOM 1561 O O . ALA B 1 44 ? 10.672 -0.694 7.918 1 94.06 44 ALA B O 1
ATOM 1562 N N . ILE B 1 45 ? 9.953 -2.463 6.844 1 95.69 45 ILE B N 1
ATOM 1563 C CA . ILE B 1 45 ? 10.93 -2.326 5.766 1 95.69 45 ILE B CA 1
ATOM 1564 C C . ILE B 1 45 ? 10.641 -1.059 4.969 1 95.69 45 ILE B C 1
ATOM 1566 O O . ILE B 1 45 ? 11.562 -0.331 4.59 1 95.69 45 ILE B O 1
ATOM 1570 N N . ARG B 1 46 ? 9.344 -0.833 4.734 1 96.19 46 ARG B N 1
ATOM 1571 C CA . ARG B 1 46 ? 8.969 0.386 4.027 1 96.19 46 ARG B CA 1
ATOM 1572 C C . ARG B 1 46 ? 9.453 1.624 4.773 1 96.19 46 ARG B C 1
ATOM 1574 O O . ARG B 1 46 ? 9.891 2.598 4.156 1 96.19 46 ARG B O 1
ATOM 1581 N N . TYR B 1 47 ? 9.352 1.575 6.051 1 93.25 47 TYR B N 1
ATOM 1582 C CA . TYR B 1 47 ? 9.82 2.693 6.859 1 93.25 47 TYR B CA 1
ATOM 1583 C C . TYR B 1 47 ? 11.32 2.914 6.664 1 93.25 47 TYR B C 1
ATOM 1585 O O . TYR B 1 47 ? 11.781 4.055 6.598 1 93.25 47 TYR B O 1
ATOM 1593 N N . ALA B 1 48 ? 12.047 1.832 6.645 1 92.62 48 ALA B N 1
ATOM 1594 C CA . ALA B 1 48 ? 13.484 1.934 6.406 1 92.62 48 ALA B CA 1
ATOM 1595 C C . ALA B 1 48 ? 13.773 2.584 5.055 1 92.62 48 ALA B C 1
ATOM 1597 O O . ALA B 1 48 ? 14.672 3.418 4.941 1 92.62 48 ALA B O 1
ATOM 1598 N N . PHE B 1 49 ? 13 2.262 4.02 1 93.81 49 PHE B N 1
ATOM 1599 C CA . PHE B 1 49 ? 13.172 2.84 2.693 1 93.81 49 PHE B CA 1
ATOM 1600 C C . PHE B 1 49 ? 12.789 4.312 2.689 1 93.81 49 PHE B C 1
ATOM 1602 O O . PHE B 1 49 ? 13.352 5.105 1.937 1 93.81 49 PHE B O 1
ATOM 1609 N N . ALA B 1 50 ? 11.82 4.621 3.531 1 91 50 ALA B N 1
ATOM 1610 C CA . ALA B 1 50 ? 11.32 5.996 3.59 1 91 50 ALA B CA 1
ATOM 1611 C C . ALA B 1 50 ? 12.398 6.949 4.098 1 91 50 ALA B C 1
ATOM 1613 O O . ALA B 1 50 ? 12.266 8.164 3.967 1 91 50 ALA B O 1
ATOM 1614 N N . GLN B 1 51 ? 13.469 6.352 4.707 1 89.12 51 GLN B N 1
ATOM 1615 C CA . GLN B 1 51 ? 14.547 7.184 5.219 1 89.12 51 GLN B CA 1
ATOM 1616 C C . GLN B 1 51 ? 15.469 7.645 4.094 1 89.12 51 GLN B C 1
ATOM 1618 O O . GLN B 1 51 ? 16.297 8.539 4.289 1 89.12 51 GLN B O 1
ATOM 1623 N N . ILE B 1 52 ? 15.328 7.051 2.912 1 87.94 52 ILE B N 1
ATOM 1624 C CA . ILE B 1 52 ? 16.078 7.492 1.739 1 87.94 52 ILE B CA 1
ATOM 1625 C C . ILE B 1 52 ? 15.578 8.867 1.294 1 87.94 52 ILE B C 1
ATOM 1627 O O . ILE B 1 52 ? 14.383 9.047 1.054 1 87.94 52 ILE B O 1
ATOM 1631 N N . PRO B 1 53 ? 16.484 9.797 1.229 1 83.25 53 PRO B N 1
ATOM 1632 C CA . PRO B 1 53 ? 16.062 11.156 0.897 1 83.25 53 PRO B CA 1
ATOM 1633 C C . PRO B 1 53 ? 15.398 11.25 -0.476 1 83.25 53 PRO B C 1
ATOM 1635 O O . PRO B 1 53 ? 15.797 10.547 -1.408 1 83.25 53 PRO B O 1
ATOM 1638 N N . ALA B 1 54 ? 14.391 12.188 -0.469 1 83.5 54 ALA B N 1
ATOM 1639 C CA . ALA B 1 54 ? 13.703 12.461 -1.73 1 83.5 54 ALA B CA 1
ATOM 1640 C C . ALA B 1 54 ? 14.57 13.305 -2.656 1 83.5 54 ALA B C 1
ATOM 1642 O O . ALA B 1 54 ? 15.477 14.008 -2.201 1 83.5 54 ALA B O 1
ATOM 1643 N N . ALA B 1 55 ? 14.461 13.031 -3.92 1 83.88 55 ALA B N 1
ATOM 1644 C CA . ALA B 1 55 ? 15.055 13.891 -4.934 1 83.88 55 ALA B CA 1
ATOM 1645 C C . ALA B 1 55 ? 14.016 14.828 -5.539 1 83.88 55 ALA B C 1
ATOM 1647 O O . ALA B 1 55 ? 13.398 14.508 -6.555 1 83.88 55 ALA B O 1
ATOM 1648 N N . GLY B 1 56 ? 13.797 16.031 -4.852 1 77.75 56 GLY B N 1
ATOM 1649 C CA . GLY B 1 56 ? 12.734 16.922 -5.285 1 77.75 56 GLY B CA 1
ATOM 1650 C C . GLY B 1 56 ? 11.352 16.344 -5.07 1 77.75 56 GLY B C 1
ATOM 1651 O O . GLY B 1 56 ? 11.008 15.922 -3.963 1 77.75 56 GLY B O 1
ATOM 1652 N N . SER B 1 57 ? 10.672 16.219 -6.234 1 78.06 57 SER B N 1
ATOM 1653 C CA . SER B 1 57 ? 9.305 15.711 -6.168 1 78.06 57 SER B CA 1
ATOM 1654 C C . SER B 1 57 ? 9.289 14.188 -6.277 1 78.06 57 SER B C 1
ATOM 1656 O O . SER B 1 57 ? 8.227 13.562 -6.164 1 78.06 57 SER B O 1
ATOM 1658 N N . PHE B 1 58 ? 10.516 13.742 -6.43 1 82.81 58 PHE B N 1
ATOM 1659 C CA . PHE B 1 58 ? 10.633 12.297 -6.562 1 82.81 58 PHE B CA 1
ATOM 1660 C C . PHE B 1 58 ? 11.016 11.656 -5.234 1 82.81 58 PHE B C 1
ATOM 1662 O O . PHE B 1 58 ? 12.125 11.875 -4.73 1 82.81 58 PHE B O 1
ATOM 1669 N N . HIS B 1 59 ? 10.039 10.938 -4.672 1 90.81 59 HIS B N 1
ATOM 1670 C CA . HIS B 1 59 ? 10.273 10.234 -3.416 1 90.81 59 HIS B CA 1
ATOM 1671 C C . HIS B 1 59 ? 10.859 8.852 -3.662 1 90.81 59 HIS B C 1
ATOM 1673 O O . HIS B 1 59 ? 10.125 7.871 -3.781 1 90.81 59 HIS B O 1
ATOM 1679 N N . THR B 1 60 ? 12.164 8.805 -3.627 1 91.75 60 THR B N 1
ATOM 1680 C CA . THR B 1 60 ? 12.93 7.637 -4.055 1 91.75 60 THR B CA 1
ATOM 1681 C C . THR B 1 60 ? 12.641 6.438 -3.158 1 91.75 60 THR B C 1
ATOM 1683 O O . THR B 1 60 ? 12.586 5.301 -3.631 1 91.75 60 THR B O 1
ATOM 1686 N N . GLY B 1 61 ? 12.469 6.688 -1.854 1 94.44 61 GLY B N 1
ATOM 1687 C CA . GLY B 1 61 ? 12.188 5.598 -0.934 1 94.44 61 GLY B CA 1
ATOM 1688 C C . GLY B 1 61 ? 10.883 4.883 -1.231 1 94.44 61 GLY B C 1
ATOM 1689 O O . GLY B 1 61 ? 10.859 3.654 -1.343 1 94.44 61 GLY B O 1
ATOM 1690 N N . THR B 1 62 ? 9.859 5.699 -1.381 1 95.12 62 THR B N 1
ATOM 1691 C CA . THR B 1 62 ? 8.539 5.152 -1.694 1 95.12 62 THR B CA 1
ATOM 1692 C C . THR B 1 62 ? 8.555 4.445 -3.045 1 95.12 62 THR B C 1
ATOM 1694 O O . THR B 1 62 ? 7.98 3.367 -3.191 1 95.12 62 THR B O 1
ATOM 1697 N N . PHE B 1 63 ? 9.258 5.035 -3.928 1 95.75 63 PHE B N 1
ATOM 1698 C CA . PHE B 1 63 ? 9.352 4.496 -5.277 1 95.75 63 PHE B CA 1
ATOM 1699 C C . PHE B 1 63 ? 10.016 3.125 -5.27 1 95.75 63 PHE B C 1
ATOM 1701 O O . PHE B 1 63 ? 9.477 2.162 -5.816 1 95.75 63 PHE B O 1
ATOM 1708 N N . VAL B 1 64 ? 11.141 3.012 -4.668 1 96.31 64 VAL B N 1
ATOM 1709 C CA . VAL B 1 64 ? 11.906 1.77 -4.648 1 96.31 64 VAL B CA 1
ATOM 1710 C C . VAL B 1 64 ? 11.117 0.688 -3.912 1 96.31 64 VAL B C 1
ATOM 1712 O O . VAL B 1 64 ? 11.078 -0.464 -4.352 1 96.31 64 VAL B O 1
ATOM 1715 N N . ALA B 1 65 ? 10.508 1.03 -2.787 1 97.31 65 ALA B N 1
ATOM 1716 C CA . ALA B 1 65 ? 9.711 0.075 -2.025 1 97.31 65 ALA B CA 1
ATOM 1717 C C . ALA B 1 65 ? 8.562 -0.48 -2.867 1 97.31 65 ALA B C 1
ATOM 1719 O O . ALA B 1 65 ? 8.32 -1.689 -2.879 1 97.31 65 ALA B O 1
ATOM 1720 N N . ASN B 1 66 ? 7.934 0.385 -3.551 1 98 66 ASN B N 1
ATOM 1721 C CA . ASN B 1 66 ? 6.82 -0.026 -4.398 1 98 66 ASN B CA 1
ATOM 1722 C C . ASN B 1 66 ? 7.285 -0.924 -5.539 1 98 66 ASN B C 1
ATOM 1724 O O . ASN B 1 66 ? 6.648 -1.934 -5.844 1 98 66 ASN B O 1
ATOM 1728 N N . MET B 1 67 ? 8.391 -0.569 -6.156 1 97.94 67 MET B N 1
ATOM 1729 C CA . MET B 1 67 ? 8.906 -1.377 -7.258 1 97.94 67 MET B CA 1
ATOM 1730 C C . MET B 1 67 ? 9.312 -2.766 -6.773 1 97.94 67 MET B C 1
ATOM 1732 O O . MET B 1 67 ? 8.984 -3.768 -7.414 1 97.94 67 MET B O 1
ATOM 1736 N N . LEU B 1 68 ? 9.961 -2.773 -5.703 1 97.88 68 LEU B N 1
ATOM 1737 C CA . LEU B 1 68 ? 10.383 -4.047 -5.129 1 97.88 68 LEU B CA 1
ATOM 1738 C C . LEU B 1 68 ? 9.18 -4.914 -4.781 1 97.88 68 LEU B C 1
ATOM 1740 O O . LEU B 1 68 ? 9.188 -6.121 -5.031 1 97.88 68 LEU B O 1
ATOM 1744 N N . ALA B 1 69 ? 8.18 -4.301 -4.16 1 98.56 69 ALA B N 1
ATOM 1745 C CA . ALA B 1 69 ? 6.98 -5.031 -3.771 1 98.56 69 ALA B CA 1
ATOM 1746 C C . ALA B 1 69 ? 6.258 -5.594 -4.992 1 98.56 69 ALA B C 1
ATOM 1748 O O . ALA B 1 69 ? 5.777 -6.73 -4.969 1 98.56 69 ALA B O 1
ATOM 1749 N N . CYS B 1 70 ? 6.191 -4.812 -6.043 1 98.12 70 CYS B N 1
ATOM 1750 C CA . CYS B 1 70 ? 5.551 -5.27 -7.27 1 98.12 70 CYS B CA 1
ATOM 1751 C C . CYS B 1 70 ? 6.289 -6.465 -7.859 1 98.12 70 CYS B C 1
ATOM 1753 O O . CYS B 1 70 ? 5.664 -7.457 -8.234 1 98.12 70 CYS B O 1
ATOM 1755 N N . PHE B 1 71 ? 7.609 -6.426 -7.898 1 98.25 71 PHE B N 1
ATOM 1756 C CA . PHE B 1 71 ? 8.438 -7.504 -8.414 1 98.25 71 PHE B CA 1
ATOM 1757 C C . PHE B 1 71 ? 8.281 -8.766 -7.574 1 98.25 71 PHE B C 1
ATOM 1759 O O . PHE B 1 71 ? 8.016 -9.844 -8.109 1 98.25 71 PHE B O 1
ATOM 1766 N N . CYS B 1 72 ? 8.398 -8.609 -6.324 1 98.06 72 CYS B N 1
ATOM 1767 C CA . CYS B 1 72 ? 8.391 -9.75 -5.418 1 98.06 72 CYS B CA 1
ATOM 1768 C C . CYS B 1 72 ? 7.016 -10.398 -5.359 1 98.06 72 CYS B C 1
ATOM 1770 O O . CYS B 1 72 ? 6.906 -11.625 -5.332 1 98.06 72 CYS B O 1
ATOM 1772 N N . TYR B 1 73 ? 5.945 -9.57 -5.281 1 97.88 73 TYR B N 1
ATOM 1773 C CA . TYR B 1 73 ? 4.602 -10.125 -5.164 1 97.88 73 TYR B CA 1
ATOM 1774 C C . TYR B 1 73 ? 4.223 -10.898 -6.422 1 97.88 73 TYR B C 1
ATOM 1776 O O . TYR B 1 73 ? 3.748 -12.031 -6.34 1 97.88 73 TYR B O 1
ATOM 1784 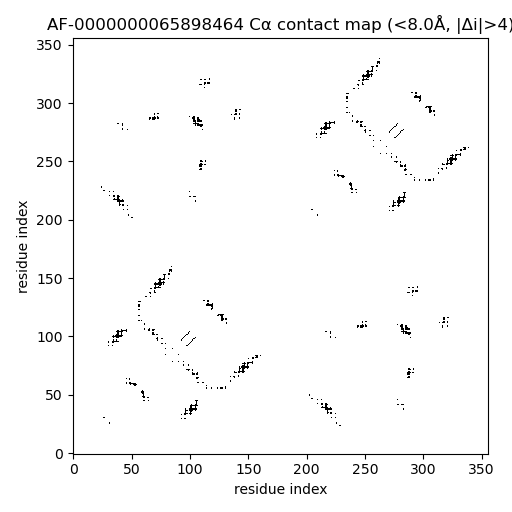N N . ALA B 1 74 ? 4.434 -10.281 -7.586 1 97.31 74 ALA B N 1
ATOM 1785 C CA . ALA B 1 74 ? 4.117 -10.945 -8.844 1 97.31 74 ALA B CA 1
ATOM 1786 C C . ALA B 1 74 ? 4.969 -12.203 -9.039 1 97.31 74 ALA B C 1
ATOM 1788 O O . ALA B 1 74 ? 4.469 -13.234 -9.484 1 97.31 74 ALA B O 1
ATOM 1789 N N . GLY B 1 75 ? 6.23 -12.117 -8.719 1 97.25 75 GLY B N 1
ATOM 1790 C CA . GLY B 1 75 ? 7.102 -13.273 -8.805 1 97.25 75 GLY B CA 1
ATOM 1791 C C . GLY B 1 75 ? 6.684 -14.406 -7.887 1 97.25 75 GLY B C 1
ATOM 1792 O O . GLY B 1 75 ? 6.715 -15.578 -8.281 1 97.25 75 GLY B O 1
ATOM 1793 N N . LEU B 1 76 ? 6.344 -14.055 -6.684 1 96.5 76 LEU B N 1
ATOM 1794 C CA . LEU B 1 76 ? 5.883 -15.047 -5.723 1 96.5 76 LEU B CA 1
ATOM 1795 C C . LEU B 1 76 ? 4.633 -15.758 -6.234 1 96.5 76 LEU B C 1
ATOM 1797 O O . LEU B 1 76 ? 4.535 -16.984 -6.148 1 96.5 76 LEU B O 1
ATOM 1801 N N . THR B 1 77 ? 3.693 -14.977 -6.719 1 95.06 77 THR B N 1
ATOM 1802 C CA . THR B 1 77 ? 2.439 -15.523 -7.223 1 95.06 77 THR B CA 1
ATOM 1803 C C . THR B 1 77 ? 2.693 -16.484 -8.383 1 95.06 77 THR B C 1
ATOM 1805 O O . THR B 1 77 ? 2.119 -17.578 -8.43 1 95.06 77 THR B O 1
ATOM 1808 N N . ALA B 1 78 ? 3.619 -16.078 -9.234 1 94.75 78 ALA B N 1
ATOM 1809 C CA . ALA B 1 78 ? 3.967 -16.922 -10.375 1 94.75 78 ALA B CA 1
ATOM 1810 C C . ALA B 1 78 ? 4.707 -18.188 -9.93 1 94.75 78 ALA B C 1
ATOM 1812 O O . ALA B 1 78 ? 4.441 -19.281 -10.43 1 94.75 78 ALA B O 1
ATOM 1813 N N . TYR B 1 79 ? 5.617 -18.047 -9.008 1 94.81 79 TYR B N 1
ATOM 1814 C CA . TYR B 1 79 ? 6.387 -19.172 -8.492 1 94.81 79 TYR B CA 1
ATOM 1815 C C . TYR B 1 79 ? 5.477 -20.188 -7.828 1 94.81 79 TYR B C 1
ATOM 1817 O O . TYR B 1 79 ? 5.602 -21.391 -8.07 1 94.81 79 TYR B O 1
ATOM 1825 N N . LEU B 1 80 ? 4.574 -19.719 -7.008 1 93.06 80 LEU B N 1
ATOM 1826 C CA . LEU B 1 80 ? 3.684 -20.609 -6.266 1 93.06 80 LEU B CA 1
ATOM 1827 C C . LEU B 1 80 ? 2.711 -21.312 -7.207 1 93.06 80 LEU B C 1
ATOM 1829 O O . LEU B 1 80 ? 2.322 -22.453 -6.961 1 93.06 80 LEU B O 1
ATOM 1833 N N . ALA B 1 81 ? 2.299 -20.641 -8.289 1 90.19 81 ALA B N 1
ATOM 1834 C CA . ALA B 1 81 ? 1.391 -21.234 -9.266 1 90.19 81 ALA B CA 1
ATOM 1835 C C . ALA B 1 81 ? 2.053 -22.391 -9.992 1 90.19 81 ALA B C 1
ATOM 1837 O O . ALA B 1 81 ? 1.385 -23.359 -10.375 1 90.19 81 ALA B O 1
ATOM 1838 N N . GLY B 1 82 ? 3.338 -22.328 -10.156 1 88.5 82 GLY B N 1
ATOM 1839 C CA . GLY B 1 82 ? 4.043 -23.344 -10.914 1 88.5 82 GLY B CA 1
ATOM 1840 C C . GLY B 1 82 ? 4.727 -24.375 -10.039 1 88.5 82 GLY B C 1
ATOM 1841 O O . GLY B 1 82 ? 5.121 -25.438 -10.523 1 88.5 82 GLY B O 1
ATOM 1842 N N . ALA B 1 83 ? 4.918 -24.031 -8.844 1 84.38 83 ALA B N 1
ATOM 1843 C CA . ALA B 1 83 ? 5.66 -24.922 -7.965 1 84.38 83 ALA B CA 1
ATOM 1844 C C . ALA B 1 83 ? 4.773 -26.062 -7.473 1 84.38 83 ALA B C 1
ATOM 1846 O O . ALA B 1 83 ? 3.73 -25.828 -6.855 1 84.38 83 ALA B O 1
ATOM 1847 N N . SER B 1 84 ? 5.074 -27.234 -7.809 1 82.25 84 SER B N 1
ATOM 1848 C CA . SER B 1 84 ? 4.297 -28.406 -7.449 1 82.25 84 SER B CA 1
ATOM 1849 C C . SER B 1 84 ? 4.707 -28.953 -6.082 1 82.25 84 SER B C 1
ATOM 1851 O O . SER B 1 84 ? 3.973 -29.719 -5.469 1 82.25 84 SER B O 1
ATOM 1853 N N . ARG B 1 85 ? 5.789 -28.469 -5.609 1 80.81 85 ARG B N 1
ATOM 1854 C CA . ARG B 1 85 ? 6.344 -29.016 -4.375 1 80.81 85 ARG B CA 1
ATOM 1855 C C . ARG B 1 85 ? 5.57 -28.516 -3.16 1 80.81 85 ARG B C 1
ATOM 1857 O O . ARG B 1 85 ? 5.668 -29.094 -2.076 1 80.81 85 ARG B O 1
ATOM 1864 N N . PHE B 1 86 ? 4.809 -27.484 -3.346 1 82.06 86 PHE B N 1
ATOM 1865 C CA . PHE B 1 86 ? 4.086 -26.906 -2.221 1 82.06 86 PHE B CA 1
ATOM 1866 C C . PHE B 1 86 ? 2.617 -27.312 -2.256 1 82.06 86 PHE B C 1
ATOM 1868 O O . PHE B 1 86 ? 2 -27.328 -3.324 1 82.06 86 PHE B O 1
ATOM 1875 N N . GLY B 1 87 ? 2.189 -27.734 -1.087 1 86 87 GLY B N 1
ATOM 1876 C CA . GLY B 1 87 ? 0.77 -28.031 -0.983 1 86 87 GLY B CA 1
ATOM 1877 C C . GLY B 1 87 ? -0.105 -26.797 -1.062 1 86 87 GLY B C 1
ATOM 1878 O O . GLY B 1 87 ? 0.395 -25.672 -1.012 1 86 87 GLY B O 1
ATOM 1879 N N . ALA B 1 88 ? -1.359 -27 -1.232 1 86.56 88 ALA B N 1
ATOM 1880 C CA . ALA B 1 88 ? -2.324 -25.922 -1.406 1 86.56 88 ALA B CA 1
ATOM 1881 C C . ALA B 1 88 ? -2.334 -25 -0.194 1 86.56 88 ALA B C 1
ATOM 1883 O O . ALA B 1 88 ? -2.402 -23.781 -0.339 1 86.56 88 ALA B O 1
ATOM 1884 N N . ARG B 1 89 ? -2.229 -25.594 0.947 1 87.94 89 ARG B N 1
ATOM 1885 C CA . ARG B 1 89 ? -2.275 -24.812 2.178 1 87.94 89 ARG B CA 1
ATOM 1886 C C . ARG B 1 89 ? -1.019 -23.953 2.334 1 87.94 89 ARG B C 1
ATOM 1888 O O . ARG B 1 89 ? -1.097 -22.781 2.723 1 87.94 89 ARG B O 1
ATOM 1895 N N . SER B 1 90 ? 0.095 -24.578 2.047 1 89.62 90 SER B N 1
ATOM 1896 C CA . SER B 1 90 ? 1.362 -23.859 2.123 1 89.62 90 SER B CA 1
ATOM 1897 C C . SER B 1 90 ? 1.401 -22.703 1.128 1 89.62 90 SER B C 1
ATOM 1899 O O . SER B 1 90 ? 1.929 -21.625 1.435 1 89.62 90 SER B O 1
ATOM 1901 N N . LYS B 1 91 ? 0.832 -22.953 -0.029 1 91.69 91 LYS B N 1
ATOM 1902 C CA . LYS B 1 91 ? 0.766 -21.906 -1.05 1 91.69 91 LYS B CA 1
ATOM 1903 C C . LYS B 1 91 ? -0.107 -20.75 -0.591 1 91.69 91 LYS B C 1
ATOM 1905 O O . LYS B 1 91 ? 0.243 -19.578 -0.796 1 91.69 91 LYS B O 1
ATOM 1910 N N . GLU B 1 92 ? -1.142 -21.125 0.086 1 91 92 GLU B N 1
ATOM 1911 C CA . GLU B 1 92 ? -2.053 -20.094 0.584 1 91 92 GLU B CA 1
ATOM 1912 C C . GLU B 1 92 ? -1.391 -19.25 1.665 1 91 92 GLU B C 1
ATOM 1914 O O . GLU B 1 92 ? -1.49 -18.016 1.645 1 91 92 GLU B O 1
ATOM 1919 N N . LEU B 1 93 ? -0.708 -19.891 2.525 1 90.94 93 LEU B N 1
ATOM 1920 C CA . LEU B 1 93 ? -0.04 -19.188 3.615 1 90.94 93 LEU B CA 1
ATOM 1921 C C . LEU B 1 93 ? 1.065 -18.281 3.08 1 90.94 93 LEU B C 1
ATOM 1923 O O . LEU B 1 93 ? 1.229 -17.156 3.549 1 90.94 93 LEU B O 1
ATOM 1927 N N . ALA B 1 94 ? 1.735 -18.781 2.119 1 92.69 94 ALA B N 1
ATOM 1928 C CA . ALA B 1 94 ? 2.807 -18 1.514 1 92.69 94 ALA B CA 1
ATOM 1929 C C . ALA B 1 94 ? 2.244 -16.797 0.75 1 92.69 94 ALA B C 1
ATOM 1931 O O . ALA B 1 94 ? 2.754 -15.68 0.87 1 92.69 94 ALA B O 1
ATOM 1932 N N . SER B 1 95 ? 1.202 -17.047 0.006 1 94.12 95 SER B N 1
ATOM 1933 C CA . SER B 1 95 ? 0.568 -15.992 -0.771 1 94.12 95 SER B CA 1
ATOM 1934 C C . SER B 1 95 ? -0.002 -14.906 0.135 1 94.12 95 SER B C 1
ATOM 1936 O O . SER B 1 95 ? 0.185 -13.711 -0.12 1 94.12 95 SER B O 1
ATOM 1938 N N . ARG B 1 96 ? -0.585 -15.289 1.236 1 93.56 96 ARG B N 1
ATOM 1939 C CA . ARG B 1 96 ? -1.218 -14.328 2.139 1 93.56 96 ARG B CA 1
ATOM 1940 C C . ARG B 1 96 ? -0.185 -13.664 3.041 1 93.56 96 ARG B C 1
ATOM 1942 O O . ARG B 1 96 ? -0.245 -12.453 3.273 1 93.56 96 ARG B O 1
ATOM 1949 N N . GLY B 1 97 ? 0.749 -14.453 3.545 1 95.31 97 GLY B N 1
ATOM 1950 C CA . GLY B 1 97 ? 1.758 -13.914 4.441 1 95.31 97 GLY B CA 1
ATOM 1951 C C . GLY B 1 97 ? 2.805 -13.078 3.73 1 95.31 97 GLY B C 1
ATOM 1952 O O . GLY B 1 97 ? 3.035 -11.922 4.09 1 95.31 97 GLY B O 1
ATOM 1953 N N . LEU B 1 98 ? 3.367 -13.617 2.701 1 96.25 98 LEU B N 1
ATOM 1954 C CA . LEU B 1 98 ? 4.445 -12.938 1.988 1 96.25 98 LEU B CA 1
ATOM 1955 C C . LEU B 1 98 ? 3.889 -12 0.928 1 96.25 98 LEU B C 1
ATOM 1957 O O . LEU B 1 98 ? 4.383 -10.883 0.765 1 96.25 98 LEU B O 1
ATOM 1961 N N . GLY B 1 99 ? 2.877 -12.422 0.209 1 96.56 99 GLY B N 1
ATOM 1962 C CA . GLY B 1 99 ? 2.281 -11.609 -0.843 1 96.56 99 GLY B CA 1
ATOM 1963 C C . GLY B 1 99 ? 1.457 -10.453 -0.311 1 96.56 99 GLY B C 1
ATOM 1964 O O . GLY B 1 99 ? 1.919 -9.312 -0.295 1 96.56 99 GLY B O 1
ATOM 1965 N N . MET B 1 100 ? 0.335 -10.734 0.272 1 93.94 100 MET B N 1
ATOM 1966 C CA . MET B 1 100 ? -0.577 -9.711 0.785 1 93.94 100 MET B CA 1
ATOM 1967 C C . MET B 1 100 ? 0.025 -9 1.99 1 93.94 100 MET B C 1
ATOM 1969 O O . MET B 1 100 ? -0.125 -7.785 2.137 1 93.94 100 MET B O 1
ATOM 1973 N N . GLY B 1 101 ? 0.678 -9.812 2.84 1 96.31 101 GLY B N 1
ATOM 1974 C CA . GLY B 1 101 ? 1.24 -9.227 4.051 1 96.31 101 GLY B CA 1
ATOM 1975 C C . GLY B 1 101 ? 2.502 -8.43 3.793 1 96.31 101 GLY B C 1
ATOM 1976 O O . GLY B 1 101 ? 2.459 -7.195 3.732 1 96.31 101 GLY B O 1
ATOM 1977 N N . VAL B 1 102 ? 3.59 -9.102 3.482 1 97.62 102 VAL B N 1
ATOM 1978 C CA . VAL B 1 102 ? 4.895 -8.453 3.391 1 97.62 102 VAL B CA 1
ATOM 1979 C C . VAL B 1 102 ? 4.922 -7.508 2.191 1 97.62 102 VAL B C 1
ATOM 1981 O O . VAL B 1 102 ? 5.227 -6.32 2.336 1 97.62 102 VAL B O 1
ATOM 1984 N N . CYS B 1 103 ? 4.594 -8 1.024 1 98 103 CYS B N 1
ATOM 1985 C CA . CYS B 1 103 ? 4.633 -7.168 -0.17 1 98 103 CYS B CA 1
ATOM 1986 C C . CYS B 1 103 ? 3.557 -6.09 -0.115 1 98 103 CYS B C 1
ATOM 1988 O O . CYS B 1 103 ? 3.775 -4.961 -0.564 1 98 103 CYS B O 1
ATOM 1990 N N . GLY B 1 104 ? 2.412 -6.453 0.416 1 96.69 104 GLY B N 1
ATOM 1991 C CA . GLY B 1 104 ? 1.367 -5.461 0.617 1 96.69 104 GLY B CA 1
ATOM 1992 C C . GLY B 1 104 ? 1.771 -4.352 1.57 1 96.69 104 GLY B C 1
ATOM 1993 O O . GLY B 1 104 ? 1.515 -3.176 1.309 1 96.69 104 GLY B O 1
ATOM 1994 N N . GLY B 1 105 ? 2.354 -4.723 2.652 1 97 105 GLY B N 1
ATOM 1995 C CA . GLY B 1 105 ? 2.844 -3.742 3.607 1 97 105 GLY B CA 1
ATOM 1996 C C . GLY B 1 105 ? 3.998 -2.916 3.076 1 97 105 GLY B C 1
ATOM 1997 O O . GLY B 1 105 ? 4.172 -1.76 3.465 1 97 105 GLY B O 1
ATOM 1998 N N . LEU B 1 106 ? 4.758 -3.488 2.246 1 97.62 106 LEU B N 1
ATOM 1999 C CA . LEU B 1 106 ? 5.918 -2.84 1.646 1 97.62 106 LEU B CA 1
ATOM 2000 C C . LEU B 1 106 ? 5.488 -1.811 0.605 1 97.62 106 LEU B C 1
ATOM 2002 O O . LEU B 1 106 ? 6.199 -0.831 0.366 1 97.62 106 LEU B O 1
ATOM 2006 N N . SER B 1 107 ? 4.375 -2.023 0.017 1 97.81 107 SER B N 1
ATOM 2007 C CA . SER B 1 107 ? 3.9 -1.121 -1.027 1 97.81 107 SER B CA 1
ATOM 2008 C C . SER B 1 107 ? 2.768 -0.236 -0.52 1 97.81 107 SER B C 1
ATOM 2010 O O . SER B 1 107 ? 2.131 -0.549 0.489 1 97.81 107 SER B O 1
ATOM 2012 N N . THR B 1 108 ? 2.525 0.834 -1.171 1 96.75 108 THR B N 1
ATOM 2013 C CA . THR B 1 108 ? 1.512 1.768 -0.692 1 96.75 108 THR B CA 1
ATOM 2014 C C . THR B 1 108 ? 0.986 2.629 -1.838 1 96.75 108 THR B C 1
ATOM 2016 O O . THR B 1 108 ? 1.753 3.055 -2.703 1 96.75 108 THR B O 1
ATOM 2019 N N . MET B 1 109 ? -0.273 2.816 -1.814 1 95.88 109 MET B N 1
ATOM 2020 C CA . MET B 1 109 ? -0.945 3.736 -2.729 1 95.88 109 MET B CA 1
ATOM 2021 C C . MET B 1 109 ? -1.241 5.066 -2.045 1 95.88 109 MET B C 1
ATOM 2023 O O . MET B 1 109 ? -1.207 6.117 -2.684 1 95.88 109 MET B O 1
ATOM 2027 N N . SER B 1 110 ? -1.508 5.035 -0.785 1 97 110 SER B N 1
ATOM 2028 C CA . SER B 1 110 ? -1.912 6.234 -0.058 1 97 110 SER B CA 1
ATOM 2029 C C . SER B 1 110 ? -0.778 7.254 0.005 1 97 110 SER B C 1
ATOM 2031 O O . SER B 1 110 ? -1.001 8.453 -0.18 1 97 110 SER B O 1
ATOM 2033 N N . THR B 1 111 ? 0.445 6.719 0.287 1 95.06 111 THR B N 1
ATOM 2034 C CA . THR B 1 111 ? 1.603 7.605 0.304 1 95.06 111 THR B CA 1
ATOM 2035 C C . THR B 1 111 ? 1.843 8.203 -1.077 1 95.06 111 THR B C 1
ATOM 2037 O O . THR B 1 111 ? 2.119 9.398 -1.2 1 95.06 111 THR B O 1
ATOM 2040 N N . LEU B 1 112 ? 1.685 7.418 -2.078 1 94.25 112 LEU B N 1
ATOM 2041 C CA . LEU B 1 112 ? 1.852 7.902 -3.443 1 94.25 112 LEU B CA 1
ATOM 2042 C C . LEU B 1 112 ? 0.853 9.016 -3.752 1 94.25 112 LEU B C 1
ATOM 2044 O O . LEU B 1 112 ? 1.22 10.039 -4.328 1 94.25 112 LEU B O 1
ATOM 2048 N N . ALA B 1 113 ? -0.352 8.781 -3.385 1 94.31 113 ALA B N 1
ATOM 2049 C CA . ALA B 1 113 ? -1.396 9.773 -3.611 1 94.31 113 ALA B CA 1
ATOM 2050 C C . ALA B 1 113 ? -1.094 11.07 -2.861 1 94.31 113 ALA B C 1
ATOM 2052 O O . ALA B 1 113 ? -1.285 12.164 -3.396 1 94.31 113 ALA B O 1
ATOM 2053 N N . LEU B 1 114 ? -0.645 10.906 -1.687 1 93.62 114 LEU B N 1
ATOM 2054 C CA . LEU B 1 114 ? -0.305 12.07 -0.876 1 93.62 114 LEU B CA 1
ATOM 2055 C C . LEU B 1 114 ? 0.862 12.836 -1.489 1 93.62 114 LEU B C 1
ATOM 2057 O O . LEU B 1 114 ? 0.833 14.07 -1.559 1 93.62 114 LEU B O 1
ATOM 2061 N N . GLU B 1 115 ? 1.886 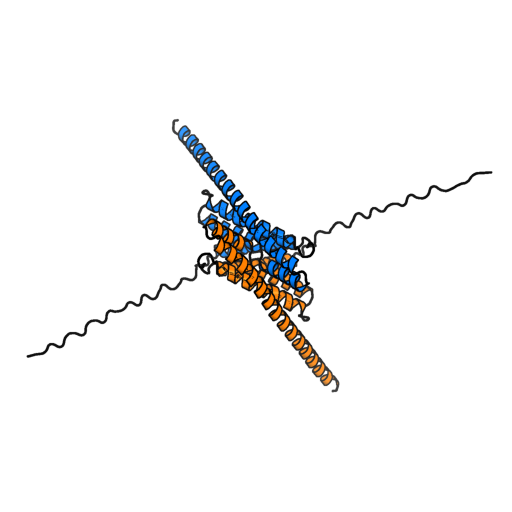12.141 -1.857 1 93.25 115 GLU B N 1
ATOM 2062 C CA . GLU B 1 115 ? 3.037 12.766 -2.502 1 93.25 115 GLU B CA 1
ATOM 2063 C C . GLU B 1 115 ? 2.631 13.469 -3.797 1 93.25 115 GLU B C 1
ATOM 2065 O O . GLU B 1 115 ? 3.098 14.57 -4.082 1 93.25 115 GLU B O 1
ATOM 2070 N N . GLY B 1 116 ? 1.818 12.773 -4.566 1 91.44 116 GLY B N 1
ATOM 2071 C CA . GLY B 1 116 ? 1.292 13.398 -5.773 1 91.44 116 GLY B CA 1
ATOM 2072 C C . GLY B 1 116 ? 0.487 14.648 -5.492 1 91.44 116 GLY B C 1
ATOM 2073 O O . GLY B 1 116 ? 0.67 15.672 -6.156 1 91.44 116 GLY B O 1
ATOM 2074 N N . PHE B 1 117 ? -0.337 14.586 -4.523 1 90.75 117 PHE B N 1
ATOM 2075 C CA . PHE B 1 117 ? -1.157 15.727 -4.129 1 90.75 117 PHE B CA 1
ATOM 2076 C C . PHE B 1 117 ? -0.285 16.891 -3.682 1 90.75 117 PHE B C 1
ATOM 2078 O O . PHE B 1 117 ? -0.533 18.031 -4.055 1 90.75 117 PHE B O 1
ATOM 2085 N N . THR B 1 118 ? 0.668 16.578 -2.898 1 91.56 118 THR B N 1
ATOM 2086 C CA . THR B 1 118 ? 1.557 17.609 -2.377 1 91.56 118 THR B CA 1
ATOM 2087 C C . THR B 1 118 ? 2.334 18.281 -3.51 1 91.56 118 THR B C 1
ATOM 2089 O O . THR B 1 118 ? 2.498 19.5 -3.521 1 91.56 118 THR B O 1
ATOM 2092 N N . ALA B 1 119 ? 2.783 17.531 -4.422 1 91.69 119 ALA B N 1
ATOM 2093 C CA . ALA B 1 119 ? 3.494 18.078 -5.574 1 91.69 119 ALA B CA 1
ATOM 2094 C C . ALA B 1 119 ? 2.592 19 -6.387 1 91.69 119 ALA B C 1
ATOM 2096 O O . ALA B 1 119 ? 3.021 20.078 -6.824 1 91.69 119 ALA B O 1
ATOM 2097 N N . ILE B 1 120 ? 1.377 18.656 -6.547 1 89.12 120 ILE B N 1
ATOM 2098 C CA . ILE B 1 120 ? 0.409 19.438 -7.309 1 89.12 120 ILE B CA 1
ATOM 2099 C C . ILE B 1 120 ? 0.089 20.734 -6.562 1 89.12 120 ILE B C 1
ATOM 2101 O O . ILE B 1 120 ? 0.038 21.812 -7.164 1 89.12 120 ILE B O 1
ATOM 2105 N N . ARG B 1 121 ? -0.033 20.609 -5.316 1 89.06 121 ARG B N 1
ATOM 2106 C CA . ARG B 1 121 ? -0.324 21.781 -4.48 1 89.06 121 ARG B CA 1
ATOM 2107 C C . ARG B 1 121 ? 0.854 22.734 -4.457 1 89.06 121 ARG B C 1
ATOM 2109 O O . ARG B 1 121 ? 0.666 23.953 -4.344 1 89.06 121 ARG B O 1
ATOM 2116 N N . ASP B 1 122 ? 2.041 22.219 -4.527 1 91.5 122 ASP B N 1
ATOM 2117 C CA . ASP B 1 122 ? 3.258 23.031 -4.5 1 91.5 122 ASP B CA 1
ATOM 2118 C C . ASP B 1 122 ? 3.559 23.609 -5.879 1 91.5 122 ASP B C 1
ATOM 2120 O O . ASP B 1 122 ? 4.609 24.219 -6.086 1 91.5 122 ASP B O 1
ATOM 2124 N N . GLY B 1 123 ? 2.74 23.422 -6.84 1 91.75 123 GLY B N 1
ATOM 2125 C CA . GLY B 1 123 ? 2.871 24.031 -8.156 1 91.75 123 GLY B CA 1
ATOM 2126 C C . GLY B 1 123 ? 3.598 23.141 -9.148 1 91.75 123 GLY B C 1
ATOM 2127 O O . GLY B 1 123 ? 3.822 23.547 -10.297 1 91.75 123 GLY B O 1
ATOM 2128 N N . GLN B 1 124 ? 3.969 22.016 -8.711 1 92.12 124 GLN B N 1
ATOM 2129 C CA . GLN B 1 124 ? 4.676 21.078 -9.578 1 92.12 124 GLN B CA 1
ATOM 2130 C C . GLN B 1 124 ? 3.723 20.031 -10.156 1 92.12 124 GLN B C 1
ATOM 2132 O O . GLN B 1 124 ? 3.951 18.828 -10.008 1 92.12 124 GLN B O 1
ATOM 2137 N N . VAL B 1 125 ? 2.76 20.516 -10.898 1 91.06 125 VAL B N 1
ATOM 2138 C CA . VAL B 1 125 ? 1.655 19.672 -11.344 1 91.06 125 VAL B CA 1
ATOM 2139 C C . VAL B 1 125 ? 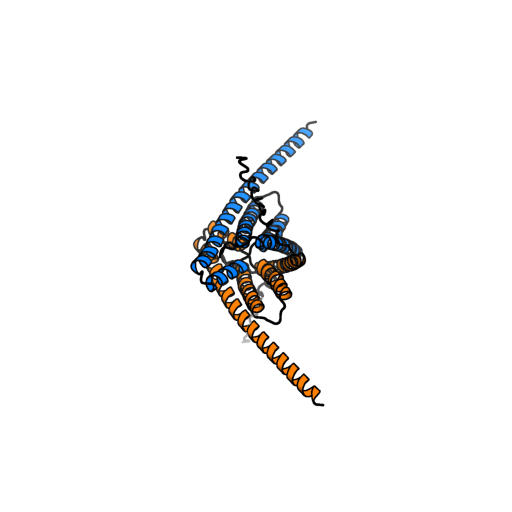2.172 18.609 -12.312 1 91.06 125 VAL B C 1
ATOM 2141 O O . VAL B 1 125 ? 1.932 17.406 -12.125 1 91.06 125 VAL B O 1
ATOM 2144 N N . ALA B 1 126 ? 2.969 19.047 -13.289 1 92 126 ALA B N 1
ATOM 2145 C CA . ALA B 1 126 ? 3.479 18.125 -14.297 1 92 126 ALA B CA 1
ATOM 2146 C C . ALA B 1 126 ? 4.375 17.062 -13.664 1 92 126 ALA B C 1
ATOM 2148 O O . ALA B 1 126 ? 4.301 15.891 -14.023 1 92 126 ALA B O 1
ATOM 2149 N N . ALA B 1 127 ? 5.16 17.484 -12.734 1 90.06 127 ALA B N 1
ATOM 2150 C CA . ALA B 1 127 ? 6.082 16.562 -12.07 1 90.06 127 ALA B CA 1
ATOM 2151 C C . ALA B 1 127 ? 5.328 15.555 -11.211 1 90.06 127 ALA B C 1
ATOM 2153 O O . ALA B 1 127 ? 5.684 14.375 -11.172 1 90.06 127 ALA B O 1
ATOM 2154 N N . GLY B 1 128 ? 4.301 16.047 -10.523 1 89.38 128 GLY B N 1
ATOM 2155 C CA . GLY B 1 128 ? 3.496 15.164 -9.695 1 89.38 128 GLY B CA 1
ATOM 2156 C C . GLY B 1 128 ? 2.773 14.094 -10.484 1 89.38 128 GLY B C 1
ATOM 2157 O O . GLY B 1 128 ? 2.83 12.914 -10.141 1 89.38 128 GLY B O 1
ATOM 2158 N N . ILE B 1 129 ? 2.24 14.531 -11.547 1 88.06 129 ILE B N 1
ATOM 2159 C CA . ILE B 1 129 ? 1.49 13.617 -12.391 1 88.06 129 ILE B CA 1
ATOM 2160 C C . ILE B 1 129 ? 2.447 12.625 -13.055 1 88.06 129 ILE B C 1
ATOM 2162 O O . ILE B 1 129 ? 2.158 11.422 -13.125 1 88.06 129 ILE B O 1
ATOM 2166 N N . ALA B 1 130 ? 3.523 13.094 -13.531 1 89.06 130 ALA B N 1
ATOM 2167 C CA . ALA B 1 130 ? 4.516 12.227 -14.164 1 89.06 130 ALA B CA 1
ATOM 2168 C C . ALA B 1 130 ? 5.039 11.188 -13.188 1 89.06 130 ALA B C 1
ATOM 2170 O O . ALA B 1 130 ? 5.223 10.016 -13.547 1 89.06 130 ALA B O 1
ATOM 2171 N N . TYR B 1 131 ? 5.289 11.641 -11.977 1 89.88 131 TYR B N 1
ATOM 2172 C CA . TYR B 1 131 ? 5.777 10.742 -10.938 1 89.88 131 TYR B CA 1
ATOM 2173 C C . TYR B 1 131 ? 4.797 9.602 -10.703 1 89.88 131 TYR B C 1
ATOM 2175 O O . TYR B 1 131 ? 5.195 8.438 -10.625 1 89.88 131 TYR B O 1
ATOM 2183 N N . LEU B 1 132 ? 3.543 9.922 -10.633 1 88.62 132 LEU B N 1
ATOM 2184 C CA . LEU B 1 132 ? 2.502 8.922 -10.391 1 88.62 132 LEU B CA 1
ATOM 2185 C C . LEU B 1 132 ? 2.393 7.957 -11.562 1 88.62 132 LEU B C 1
ATOM 2187 O O . LEU B 1 132 ? 2.379 6.742 -11.375 1 88.62 132 LEU B O 1
ATOM 2191 N N . LEU B 1 133 ? 2.424 8.492 -12.734 1 88.06 133 LEU B N 1
ATOM 2192 C CA . LEU B 1 133 ? 2.277 7.676 -13.938 1 88.06 133 LEU B CA 1
ATOM 2193 C C . LEU B 1 133 ? 3.486 6.77 -14.133 1 88.06 133 LEU B C 1
ATOM 2195 O O . LEU B 1 133 ? 3.338 5.594 -14.484 1 88.06 133 LEU B O 1
ATOM 2199 N N . VAL B 1 134 ? 4.625 7.32 -13.891 1 90.69 134 VAL B N 1
ATOM 2200 C CA . VAL B 1 134 ? 5.855 6.555 -14.055 1 90.69 134 VAL B CA 1
ATOM 2201 C C . VAL B 1 134 ? 5.91 5.438 -13.016 1 90.69 134 VAL B C 1
ATOM 2203 O O . VAL B 1 134 ? 6.336 4.32 -13.32 1 90.69 134 VAL B O 1
ATOM 2206 N N . THR B 1 135 ? 5.496 5.777 -11.797 1 92.31 135 THR B N 1
ATOM 2207 C CA . THR B 1 135 ? 5.5 4.773 -10.734 1 92.31 135 THR B CA 1
ATOM 2208 C C . THR B 1 135 ? 4.59 3.604 -11.094 1 92.31 135 THR B C 1
ATOM 2210 O O . THR B 1 135 ? 4.965 2.441 -10.93 1 92.31 135 THR B O 1
ATOM 2213 N N . PHE B 1 136 ? 3.504 3.902 -11.641 1 90.5 136 PHE B N 1
ATOM 2214 C CA . PHE B 1 136 ? 2.557 2.855 -12 1 90.5 136 PHE B CA 1
ATOM 2215 C C . PHE B 1 136 ? 3.082 2.033 -13.172 1 90.5 136 PHE B C 1
ATOM 2217 O O . PHE B 1 136 ? 3.023 0.801 -13.148 1 90.5 136 PHE B O 1
ATOM 2224 N N . ALA B 1 137 ? 3.551 2.68 -14.234 1 91.25 137 ALA B N 1
ATOM 2225 C CA . ALA B 1 137 ? 4.07 1.996 -15.414 1 91.25 137 ALA B CA 1
ATOM 2226 C C . ALA B 1 137 ? 5.242 1.087 -15.055 1 91.25 137 ALA B C 1
ATOM 2228 O O . ALA B 1 137 ? 5.289 -0.071 -15.477 1 91.25 137 ALA B O 1
ATOM 2229 N N . LEU B 1 138 ? 6.059 1.647 -14.281 1 94.69 138 LEU B N 1
ATOM 2230 C CA . LEU B 1 138 ? 7.227 0.862 -13.891 1 94.69 138 LEU B CA 1
ATOM 2231 C C . LEU B 1 138 ? 6.836 -0.257 -12.938 1 94.69 138 LEU B C 1
ATOM 2233 O O . LEU B 1 138 ? 7.488 -1.305 -12.898 1 94.69 138 LEU B O 1
ATOM 2237 N N . GLY B 1 139 ? 5.762 0 -12.109 1 95.94 139 GLY B N 1
ATOM 2238 C CA . GLY B 1 139 ? 5.234 -1.073 -11.281 1 95.94 139 GLY B CA 1
ATOM 2239 C C . GLY B 1 139 ? 4.758 -2.268 -12.086 1 95.94 139 GLY B C 1
ATOM 2240 O O . GLY B 1 139 ? 5.004 -3.414 -11.711 1 95.94 139 GLY B O 1
ATOM 2241 N N . LEU B 1 140 ? 4.148 -2.008 -13.219 1 94.38 140 LEU B N 1
ATOM 2242 C CA . LEU B 1 140 ? 3.678 -3.068 -14.102 1 94.38 140 LEU B CA 1
ATOM 2243 C C . LEU B 1 140 ? 4.852 -3.801 -14.742 1 94.38 140 LEU B C 1
ATOM 2245 O O . LEU B 1 140 ? 4.816 -5.023 -14.898 1 94.38 140 LEU B O 1
ATOM 2249 N N . VAL B 1 141 ? 5.852 -3.072 -15.133 1 95.88 141 VAL B N 1
ATOM 2250 C CA . VAL B 1 141 ? 7.047 -3.666 -15.719 1 95.88 141 VAL B CA 1
ATOM 2251 C C . VAL B 1 141 ? 7.734 -4.566 -14.695 1 95.88 141 VAL B C 1
ATOM 2253 O O . VAL B 1 141 ? 8.156 -5.68 -15.023 1 95.88 141 VAL B O 1
ATOM 2256 N N . CYS B 1 142 ? 7.824 -4.039 -13.484 1 97.38 142 CYS B N 1
ATOM 2257 C CA . CYS B 1 142 ? 8.43 -4.832 -12.422 1 97.38 142 CYS B CA 1
ATOM 2258 C C . CYS B 1 142 ? 7.613 -6.094 -12.148 1 97.38 142 CYS B C 1
ATOM 2260 O O . CYS B 1 142 ? 8.18 -7.164 -11.914 1 97.38 142 CYS B O 1
ATOM 2262 N N . ALA B 1 143 ? 6.293 -5.93 -12.148 1 96.94 143 ALA B N 1
ATOM 2263 C CA . ALA B 1 143 ? 5.426 -7.094 -11.969 1 96.94 143 ALA B CA 1
ATOM 2264 C C . ALA B 1 143 ? 5.656 -8.125 -13.07 1 96.94 143 ALA B C 1
ATOM 2266 O O . ALA B 1 143 ? 5.746 -9.32 -12.805 1 96.94 143 ALA B O 1
ATOM 2267 N N . SER B 1 144 ? 5.77 -7.688 -14.336 1 95.69 144 SER B N 1
ATOM 2268 C CA . SER B 1 144 ? 6.016 -8.578 -15.461 1 95.69 144 SER B CA 1
ATOM 2269 C C . SER B 1 144 ? 7.355 -9.289 -15.32 1 95.69 144 SER B C 1
ATOM 2271 O O . SER B 1 144 ? 7.457 -10.492 -15.594 1 95.69 144 SER B O 1
ATOM 2273 N N . ALA B 1 145 ? 8.359 -8.547 -14.945 1 97.19 145 ALA B N 1
ATOM 2274 C CA . ALA B 1 145 ? 9.672 -9.133 -14.703 1 97.19 145 ALA B CA 1
ATOM 2275 C C . ALA B 1 145 ? 9.617 -10.156 -13.57 1 97.19 145 ALA B C 1
ATOM 2277 O O . ALA B 1 145 ? 10.297 -11.188 -13.617 1 97.19 145 ALA B O 1
ATOM 2278 N N . GLY B 1 146 ? 8.867 -9.797 -12.516 1 97.62 146 GLY B N 1
ATOM 2279 C CA . GLY B 1 146 ? 8.688 -10.727 -11.414 1 97.62 146 GLY B CA 1
ATOM 2280 C C . GLY B 1 146 ? 8.031 -12.031 -11.836 1 97.62 146 GLY B C 1
ATOM 2281 O O . GLY B 1 146 ? 8.469 -13.109 -11.422 1 97.62 146 GLY B O 1
ATOM 2282 N N . VAL B 1 147 ? 7.031 -11.914 -12.633 1 95.5 147 VAL B N 1
ATOM 2283 C CA . VAL B 1 147 ? 6.344 -13.102 -13.133 1 95.5 147 VAL B CA 1
ATOM 2284 C C . VAL B 1 147 ? 7.309 -13.961 -13.945 1 95.5 147 VAL B C 1
ATOM 2286 O O . VAL B 1 147 ? 7.34 -15.18 -13.805 1 95.5 147 VAL B O 1
ATOM 2289 N N . TRP B 1 148 ? 8.039 -13.32 -14.812 1 95.19 148 TRP B N 1
ATOM 2290 C CA . TRP B 1 148 ? 9.023 -14.031 -15.625 1 95.19 148 TRP B CA 1
ATOM 2291 C C . TRP B 1 148 ? 10.023 -14.773 -14.734 1 95.19 148 TRP B C 1
ATOM 2293 O O . TRP B 1 148 ? 10.297 -15.953 -14.961 1 95.19 148 TRP B O 1
ATOM 2303 N N . ALA B 1 149 ? 10.578 -14.141 -13.766 1 95.94 149 ALA B N 1
ATOM 2304 C CA . ALA B 1 149 ? 11.539 -14.742 -12.852 1 95.94 149 ALA B CA 1
ATOM 2305 C C . ALA B 1 149 ? 10.906 -15.875 -12.055 1 95.94 149 ALA B C 1
ATOM 2307 O O . ALA B 1 149 ? 11.508 -16.938 -11.875 1 95.94 149 ALA B O 1
ATOM 2308 N N . GLY B 1 150 ? 9.688 -15.617 -11.562 1 95.69 150 GLY B N 1
ATOM 2309 C CA . GLY B 1 150 ? 8.992 -16.609 -10.758 1 95.69 150 GLY B CA 1
ATOM 2310 C C . GLY B 1 150 ? 8.641 -17.859 -11.531 1 95.69 150 GLY B C 1
ATOM 2311 O O . GLY B 1 150 ? 8.758 -18.969 -11.008 1 95.69 150 GLY B O 1
ATOM 2312 N N . THR B 1 151 ? 8.234 -17.703 -12.766 1 92.94 151 THR B N 1
ATOM 2313 C CA . THR B 1 151 ? 7.875 -18.828 -13.609 1 92.94 151 THR B CA 1
ATOM 2314 C C . THR B 1 151 ? 9.109 -19.672 -13.945 1 92.94 151 THR B C 1
ATOM 2316 O O . THR B 1 151 ? 9.039 -20.891 -13.984 1 92.94 151 THR B O 1
ATOM 2319 N N . HIS B 1 152 ? 10.203 -19.078 -14.211 1 93.25 152 HIS B N 1
ATOM 2320 C CA . HIS B 1 152 ? 11.438 -19.797 -14.531 1 93.25 152 HIS B CA 1
ATOM 2321 C C . HIS B 1 152 ? 11.992 -20.516 -13.312 1 93.25 152 HIS B C 1
ATOM 2323 O O . HIS B 1 152 ? 12.578 -21.594 -13.438 1 93.25 152 HIS B O 1
ATOM 2329 N N . LEU B 1 153 ? 11.828 -19.922 -12.188 1 90.31 153 LEU B N 1
ATOM 2330 C CA . LEU B 1 153 ? 12.289 -20.547 -10.953 1 90.31 153 LEU B CA 1
ATOM 2331 C C . LEU B 1 153 ? 11.422 -21.734 -10.594 1 90.31 153 LEU B C 1
ATOM 2333 O O . LEU B 1 153 ? 11.922 -22.75 -10.078 1 90.31 153 LEU B O 1
ATOM 2337 N N . ALA B 1 154 ? 10.156 -21.609 -10.773 1 87.44 154 ALA B N 1
ATOM 2338 C CA . ALA B 1 154 ? 9.227 -22.703 -10.508 1 87.44 154 ALA B CA 1
ATOM 2339 C C . ALA B 1 154 ? 9.492 -23.891 -11.43 1 87.44 154 ALA B C 1
ATOM 2341 O O . ALA B 1 154 ? 9.391 -25.047 -11.008 1 87.44 154 ALA B O 1
ATOM 2342 N N . GLY B 1 155 ? 9.719 -23.609 -12.719 1 80.81 155 GLY B N 1
ATOM 2343 C CA . GLY B 1 155 ? 10.047 -24.656 -13.672 1 80.81 155 GLY B CA 1
ATOM 2344 C C . GLY B 1 155 ? 11.305 -25.422 -13.312 1 80.81 155 GLY B C 1
ATOM 2345 O O . GLY B 1 155 ? 11.375 -26.641 -13.5 1 80.81 155 GLY B O 1
ATOM 2346 N N . SER B 1 156 ? 12.266 -24.688 -12.852 1 73.69 156 SER B N 1
ATOM 2347 C CA . SER B 1 156 ? 13.531 -25.312 -12.469 1 73.69 156 SER B CA 1
ATOM 2348 C C . SER B 1 156 ? 13.359 -26.188 -11.234 1 73.69 156 SER B C 1
ATOM 2350 O O . SER B 1 156 ? 14.016 -27.219 -11.094 1 73.69 156 SER B O 1
ATOM 2352 N N . SER B 1 157 ? 12.438 -25.812 -10.367 1 68.12 157 SER B N 1
ATOM 2353 C CA . SER B 1 157 ? 12.195 -26.578 -9.141 1 68.12 157 SER B CA 1
ATOM 2354 C C . SER B 1 157 ? 11.453 -27.875 -9.43 1 68.12 157 SER B C 1
ATOM 2356 O O . SER B 1 157 ? 11.641 -28.875 -8.727 1 68.12 157 SER B O 1
ATOM 2358 N N . ASN B 1 158 ? 10.625 -27.859 -10.445 1 66.38 158 ASN B N 1
ATOM 2359 C CA . ASN B 1 158 ? 9.906 -29.078 -10.828 1 66.38 158 ASN B CA 1
ATOM 2360 C C . ASN B 1 158 ? 10.844 -30.109 -11.453 1 66.38 158 ASN B C 1
ATOM 2362 O O . ASN B 1 158 ? 10.664 -31.312 -11.266 1 66.38 158 ASN B O 1
ATOM 2366 N N . VAL B 1 159 ? 11.836 -29.609 -12.195 1 56.06 159 VAL B N 1
ATOM 2367 C CA . VAL B 1 159 ? 12.797 -30.5 -12.836 1 56.06 159 VAL B CA 1
ATOM 2368 C C . VAL B 1 159 ? 13.68 -31.156 -11.773 1 56.06 159 VAL B C 1
ATOM 2370 O O . VAL B 1 159 ? 13.977 -32.344 -11.859 1 56.06 159 VAL B O 1
ATOM 2373 N N . SER B 1 160 ? 14 -30.312 -10.812 1 54.09 160 SER B N 1
ATOM 2374 C CA . SER B 1 160 ? 14.859 -30.859 -9.758 1 54.09 160 SER B CA 1
ATOM 2375 C C . SER B 1 160 ? 14.125 -31.875 -8.906 1 54.09 160 SER B C 1
ATOM 2377 O O . SER B 1 160 ? 14.703 -32.875 -8.477 1 54.09 160 SER B O 1
ATOM 2379 N N . ALA B 1 161 ? 12.828 -31.703 -8.805 1 58.16 161 ALA B N 1
ATOM 2380 C CA . ALA B 1 161 ? 12.031 -32.656 -8.031 1 58.16 161 ALA B CA 1
ATOM 2381 C C . ALA B 1 161 ? 11.836 -33.938 -8.805 1 58.16 161 ALA B C 1
ATOM 2383 O O . ALA B 1 161 ? 11.883 -35.031 -8.219 1 58.16 161 ALA B O 1
ATOM 2384 N N . GLU B 1 162 ? 11.578 -33.812 -10.102 1 54 162 GLU B N 1
ATOM 2385 C CA . GLU B 1 162 ? 11.453 -35.031 -10.938 1 54 162 GLU B CA 1
ATOM 2386 C C . GLU B 1 162 ? 12.773 -35.781 -11.016 1 54 162 GLU B C 1
ATOM 2388 O O . GLU B 1 162 ? 12.781 -37 -10.953 1 54 162 GLU B O 1
ATOM 2393 N N . ALA B 1 163 ? 13.867 -35 -11.016 1 60.97 163 ALA B N 1
ATOM 2394 C CA . ALA B 1 163 ? 15.18 -35.625 -11.086 1 60.97 163 ALA B CA 1
ATOM 2395 C C . ALA B 1 163 ? 15.508 -36.375 -9.789 1 60.97 163 ALA B C 1
ATOM 2397 O O . ALA B 1 163 ? 16.078 -37.469 -9.82 1 60.97 163 ALA B O 1
ATOM 2398 N N . SER B 1 164 ? 15.102 -35.688 -8.719 1 57.25 164 SER B N 1
ATOM 2399 C CA . SER B 1 164 ? 15.352 -36.312 -7.43 1 57.25 164 SER B CA 1
ATOM 2400 C C . SER B 1 164 ? 14.5 -37.562 -7.242 1 57.25 164 SER B C 1
ATOM 2402 O O . SER B 1 164 ? 14.961 -38.562 -6.676 1 57.25 164 SER B O 1
ATOM 2404 N N . ALA B 1 165 ? 13.25 -37.531 -7.789 1 62.34 165 ALA B N 1
ATOM 2405 C CA . ALA B 1 165 ? 12.352 -38.688 -7.715 1 62.34 165 ALA B CA 1
ATOM 2406 C C . ALA B 1 165 ? 12.859 -39.844 -8.578 1 62.34 165 ALA B C 1
ATOM 2408 O O . ALA B 1 165 ? 12.773 -41 -8.188 1 62.34 165 ALA B O 1
ATOM 2409 N N . ASP B 1 166 ? 13.375 -39.469 -9.688 1 60.22 166 ASP B N 1
ATOM 2410 C CA . ASP B 1 166 ? 13.938 -40.5 -10.578 1 60.22 166 ASP B CA 1
ATOM 2411 C C . ASP B 1 166 ? 15.18 -41.125 -9.961 1 60.22 166 ASP B C 1
ATOM 2413 O O . ASP B 1 166 ? 15.375 -42.344 -10.07 1 60.22 166 ASP B O 1
ATOM 2417 N N . THR B 1 167 ? 16 -40.25 -9.297 1 63.25 167 THR B N 1
ATOM 2418 C CA . THR B 1 167 ? 17.203 -40.781 -8.656 1 63.25 167 THR B CA 1
ATOM 2419 C C . THR B 1 167 ? 16.844 -41.688 -7.477 1 63.25 167 THR B C 1
ATOM 2421 O O . THR B 1 167 ? 17.453 -42.719 -7.281 1 63.25 167 THR B O 1
ATOM 2424 N N . ASN B 1 168 ? 15.836 -41.219 -6.742 1 62.84 168 ASN B N 1
ATOM 2425 C CA . ASN B 1 168 ? 15.398 -42.031 -5.617 1 62.84 168 ASN B CA 1
ATOM 2426 C C . ASN B 1 168 ? 14.766 -43.344 -6.082 1 62.84 168 ASN B C 1
ATOM 2428 O O . ASN B 1 168 ? 14.977 -44.375 -5.465 1 62.84 168 ASN B O 1
ATOM 2432 N N . ALA B 1 169 ? 14.039 -43.469 -7.195 1 65.56 169 ALA B N 1
ATOM 2433 C CA . ALA B 1 169 ? 13.445 -44.656 -7.781 1 65.56 169 ALA B CA 1
ATOM 2434 C C . ALA B 1 169 ? 14.516 -45.594 -8.328 1 65.56 169 ALA B C 1
ATOM 2436 O O . ALA B 1 169 ? 14.438 -46.812 -8.164 1 65.56 169 ALA B O 1
ATOM 2437 N N . ALA B 1 170 ? 15.531 -45.031 -8.859 1 68.62 170 ALA B N 1
ATOM 2438 C CA . ALA B 1 170 ? 16.641 -45.812 -9.398 1 68.62 170 ALA B CA 1
ATOM 2439 C C . ALA B 1 170 ? 17.438 -46.469 -8.281 1 68.62 170 ALA B C 1
ATOM 2441 O O . ALA B 1 170 ? 17.875 -47.625 -8.422 1 68.62 170 ALA B O 1
ATOM 2442 N N . THR B 1 171 ? 17.547 -45.75 -7.191 1 67.31 171 THR B N 1
ATOM 2443 C CA . THR B 1 171 ? 18.281 -46.312 -6.062 1 67.31 171 THR B CA 1
ATOM 2444 C C . THR B 1 171 ? 17.484 -47.406 -5.375 1 67.31 171 THR B C 1
ATOM 2446 O O . THR B 1 171 ? 18.047 -48.406 -4.938 1 67.31 171 THR B O 1
ATOM 2449 N N . THR B 1 172 ? 16.188 -47.156 -5.305 1 68.25 172 THR B N 1
ATOM 2450 C CA . THR B 1 172 ? 15.328 -48.156 -4.68 1 68.25 172 THR B CA 1
ATOM 2451 C C . THR B 1 172 ? 15.219 -49.406 -5.555 1 68.25 172 THR B C 1
ATOM 2453 O O . THR B 1 172 ? 15.141 -50.531 -5.047 1 68.25 172 THR B O 1
ATOM 2456 N N . SER B 1 173 ? 15.18 -49.281 -6.867 1 63.5 173 SER B N 1
ATOM 2457 C CA . SER B 1 173 ? 15.117 -50.406 -7.793 1 63.5 173 SER B CA 1
ATOM 2458 C C . SER B 1 173 ? 16.391 -51.219 -7.746 1 63.5 173 SER B C 1
ATOM 2460 O O . SER B 1 173 ? 16.344 -52.438 -7.871 1 63.5 173 SER B O 1
ATOM 2462 N N . LYS B 1 174 ? 17.5 -50.688 -7.445 1 65.31 174 LYS B N 1
ATOM 2463 C CA . LYS B 1 174 ? 18.766 -51.406 -7.352 1 65.31 174 LYS B CA 1
ATOM 2464 C C . LYS B 1 174 ? 18.875 -52.156 -6.027 1 65.31 174 LYS B C 1
ATOM 2466 O O . LYS B 1 174 ? 19.609 -53.156 -5.93 1 65.31 174 LYS B O 1
ATOM 2471 N N . GLY B 1 175 ? 18.281 -51.625 -5.098 1 58.97 175 GLY B N 1
ATOM 2472 C CA . GLY B 1 175 ? 18.375 -52.25 -3.787 1 58.97 175 GLY B CA 1
ATOM 2473 C C . GLY B 1 175 ? 17.547 -53.531 -3.666 1 58.97 175 GLY B C 1
ATOM 2474 O O . GLY B 1 175 ? 17.641 -54.25 -2.666 1 58.97 175 GLY B O 1
ATOM 2475 N N . GLY B 1 176 ? 16.531 -53.812 -4.539 1 56.34 176 GLY B N 1
ATOM 2476 C CA . GLY B 1 176 ? 15.68 -54.969 -4.477 1 56.34 176 GLY B CA 1
ATOM 2477 C C . GLY B 1 176 ? 16.281 -56.219 -5.133 1 56.34 176 GLY B C 1
ATOM 2478 O O . GLY B 1 176 ? 15.734 -57.312 -5.047 1 56.34 176 GLY B O 1
ATOM 2479 N N . LYS B 1 177 ? 17.125 -56.062 -6.051 1 55.78 177 LYS B N 1
ATOM 2480 C CA . LYS B 1 177 ? 17.719 -57.25 -6.688 1 55.78 177 LYS B CA 1
ATOM 2481 C C . LYS B 1 177 ? 18.828 -57.812 -5.832 1 55.78 177 LYS B C 1
ATOM 2483 O O . LYS B 1 177 ? 19.5 -58.781 -6.242 1 55.78 177 LYS B O 1
ATOM 2488 N N . ALA B 1 178 ? 19 -57.469 -4.57 1 45.09 178 ALA B N 1
ATOM 2489 C CA . ALA B 1 178 ? 19.891 -58.344 -3.848 1 45.09 178 ALA B CA 1
ATOM 2490 C C . ALA B 1 178 ? 19.125 -59.5 -3.211 1 45.09 178 ALA B C 1
ATOM 2492 O O . ALA B 1 178 ? 18 -59.312 -2.729 1 45.09 178 ALA B O 1
#

InterPro domains:
  IPR003691 Fluoride-specific ion channel FluC [MF_00454] (32-151)
  IPR003691 Fluoride-specific ion channel FluC [PF02537] (33-147)
  IPR003691 Fluoride-specific ion channel FluC [PTHR28259] (37-147)

Organism: Bifidobacterium longum (strain NCC 2705) (NCBI:txid206672)

Sequence (356 aa):
MDSQSPSAGARPITHTTTPPARKLPDIHLDIVLVVFCGGAIGTAIRYAFAQIPAAGSFHTGTFVANMLACFCYAGLTAYLAGASRFGARSKELASRGLGMGVCGGLSTMSTLALEGFTAIRDGQVAAGIAYLLVTFALGLVCASAGVWAGTHLAGSSNVSAEASADTNAATTSKGGKAMDSQSPSAGARPITHTTTPPARKLPDIHLDIVLVVFCGGAIGTAIRYAFAQIPAAGSFHTGTFVANMLACFCYAGLTAYLAGASRFGARSKELASRGLGMGVCGGLSTMSTLALEGFTAIRDGQVAAGIAYLLVTFALGLVCASAGVWAGTHLAGSSNVSAEASADTNAATTSKGGKA

Foldseek 3Di:
DPPPDPDDPDDPPPPPPPPPDPPDPPPDPLLVVLLVVQLVQQQVVLVVLQPPDADVLRRRSQLVLLLVLLLQLLLLLLLLVLAPVDDPVRSSSCNSNNRCRNSVNSHDDVVLVVSLVVCVVVVNNVVSVCNSVVSVVSSVVSSVNSNVNNNVVRVVNVVVVVVVVVVVVVVVVVVPVD/DPCPDDDDPDDPPPPPPPPPDPPDPPPDPLLVVLLVVQLVQQQVVLVVLQPPDADVLRRRSLLVLLLVLLLQLLLLLLLLVLAPVDDPVRSSSCNSNNRCRNSVNSHDDVVLVVSLVVCVVVVNNVVSVCNSVVSVVSSVVSSVNSNVNNNVVRVVNVVVVVVVVVVVVVVVVVVPVD

pLDDT: mean 81.55, std 18.53, range [33.28, 98.56]

Solvent-accessible surface area (backbone atoms only — not comparable to full-atom values): 17721 Å² total; per-residue (Å²): 137,84,78,76,75,79,78,80,74,78,72,77,80,75,76,74,73,70,72,76,73,80,70,71,77,81,79,49,67,70,57,48,49,35,18,21,54,17,0,17,52,12,21,41,52,31,51,59,32,56,67,42,72,56,61,82,88,40,50,49,16,59,49,51,31,28,34,50,14,8,19,51,30,28,11,48,55,31,20,54,74,53,32,74,88,54,52,73,66,58,43,48,50,45,46,37,16,49,29,54,3,21,18,17,12,23,4,40,36,18,59,51,27,41,52,30,49,51,27,38,75,71,68,37,44,69,60,18,52,48,50,52,51,48,52,51,54,48,19,39,51,30,18,52,52,14,28,54,52,14,41,54,51,12,54,52,50,48,49,51,48,51,50,49,50,50,50,52,50,53,54,55,59,60,65,65,78,109,137,82,82,71,79,80,79,82,74,78,74,78,78,75,75,72,71,70,72,76,73,80,68,69,78,82,80,50,64,69,55,50,48,36,18,21,54,17,1,17,52,12,20,41,52,30,52,60,34,55,68,42,71,56,61,84,89,40,50,48,16,60,50,52,31,28,34,51,13,9,19,50,31,27,11,49,54,31,19,54,74,53,31,73,89,52,52,72,66,57,43,48,49,44,46,38,16,49,28,54,3,22,18,17,12,23,4,39,38,20,60,51,27,41,53,31,49,50,26,40,72,72,70,36,44,71,59,18,52,48,50,53,52,49,51,51,55,49,20,39,52,28,18,52,51,14,28,54,52,14,40,53,51,13,52,54,52,48,52,51,49,51,49,50,51,51,51,52,51,53,53,54,59,61,64,64,78,110

Nearest PDB structures (foldseek):
  6b2b-assembly1_B  TM=9.227E-01  e=9.447E-05  Escherichia coli
  6b24-assembly1_A  TM=9.173E-01  e=1.040E-04  Escherichia coli
  6bx5-assembly1_A  TM=8.927E-01  e=1.683E-04  Escherichia coli
  7kka-assembly1_B  TM=8.827E-01  e=1.683E-04  Escherichia coli
  6bqo-assembly2_B-2  TM=9.071E-01  e=5.885E-04  Bordetella pertussis Tohama I

Secondary structure (DSSP, 8-state):
----------------------------HHHHHHHHHHHHHHHHHHHHHHTSPPBTTB-HHHHHHHHHHHHHHHHHHHHHHH-SSS-HHHHHHHIIIIIIIIIHHH--SHHHHHHHHHHHHTT-HHHHHHHHHHHHHHHHHHHHHHHHHHHHHHHHHHHHHHHHHHHHHHHHHHTS--/----------------------------HHHHHHHHHHHHHHHHHHHHHHTSPPBTTB-HHHHHHHHHHHHHHHHHHHHHHH-SSS-HHHHHHHIIIIIIIIIHHH--SHHHHHHHHHHHHTT-HHHHHHHHHHHHHHHHHHHHHHHHHHHHHHHHHHHHHHHHHHHHHHHHHHTS--